Protein AF-A0A257JG83-F1 (afdb_monomer_lite)

Radius of gyration: 18.53 Å; chains: 1; bounding box: 46×47×49 Å

pLDDT: mean 96.52, std 3.3, range [74.75, 98.88]

Secondary structure (DSSP, 8-state):
--TT---TT-TT---GGGGTTHHHHHHHHHHH-TT--EEE--S---GGGBTTSSSSS-BB-GGGHHHHHHHHHHHHHHHHHTT--EEEE-S-SSTT---SSS---B--HHHHHHIIIIIIHHHHHHTT---EEEEEEEETT-THHHHHHHTSTTGGGT--EEEEE-SS-GGGGGHHHHHHHH-TTSEEEEEE--EETTS--HHHHHHHHIIIIIIIIHHTTEEEE--S-SEE-TTS-S-SSS-SSEE-SEEE-TTT--EEE--

Foldseek 3Di:
DPQPDDDLVCPVQDPVVCVVPPLVVVVVVCVVPVPDAAEDADQADQLVQFPNSDQAEGAGDLVCLQSLLVSVVVVQVVCVVSVHHHAEYESHAQLVDTDDFGGHHHQALVNSLCSQLVHNQVVCVVVVDNYAYAYDNEALQCLVRVVSSCVRPRNVVRHQAYEHEHPDDLVSLLSLLVNCVVPVNHAYAHAEYWDFPVCQDLVVVVVCCCCRFVVNNVVSRHPYHDYDAQEDEPQRDDDGDDDRGTGHCWYQHPPPRDIGGSD

Sequence (263 aa):
MPRGETDLPLARFSIEANRADVLPVMKQVMAINPGLQVMASPWSAPGWMKTSDSLIKGSLRADRHEVFARYLLRYVDAYAAEGIPIFALTVQNEPHFEPGDYPGMRVEPAARAALVGQHLGPMIAQRGRQLQIIDWDHNWDEPQSPLAVLADPVARRHISGVGWHCYVDEKYLVNQSVVHDAHPDKDTWHTECSGGEWKPVWSERLPWTVRNLVIGATRHWARGVLMWNLALDEKHGPHLGGCSDCRGVGTIDSRSGEVTRNL

Structure (mmCIF, N/CA/C/O backbone):
data_AF-A0A257JG83-F1
#
_entry.id   AF-A0A257JG83-F1
#
loop_
_atom_site.group_PDB
_atom_site.id
_atom_site.type_symbol
_atom_site.label_atom_id
_atom_site.label_alt_id
_atom_site.label_comp_id
_atom_site.label_asym_id
_atom_site.label_entity_id
_atom_site.label_seq_id
_atom_site.pdbx_PDB_ins_code
_atom_site.Cartn_x
_atom_site.Cartn_y
_atom_site.Cartn_z
_atom_site.occupancy
_atom_site.B_iso_or_equiv
_atom_site.auth_seq_id
_atom_site.auth_comp_id
_atom_site.auth_asym_id
_atom_site.auth_atom_id
_atom_site.pdbx_PDB_model_num
ATOM 1 N N . MET A 1 1 ? -5.591 19.062 -1.024 1.00 89.25 1 MET A N 1
ATOM 2 C CA . MET A 1 1 ? -5.940 20.328 -0.349 1.00 89.25 1 MET A CA 1
ATOM 3 C C . MET A 1 1 ? -4.682 21.158 -0.233 1.00 89.25 1 MET A C 1
ATOM 5 O O . MET A 1 1 ? -3.645 20.555 0.034 1.00 89.25 1 MET A O 1
ATOM 9 N N . PRO A 1 2 ? -4.743 22.476 -0.464 1.00 88.25 2 PRO A N 1
ATOM 10 C CA . PRO A 1 2 ? -3.679 23.385 -0.056 1.00 88.25 2 PRO A CA 1
ATOM 11 C C . PRO A 1 2 ? -3.350 23.213 1.431 1.00 88.25 2 PRO A C 1
ATOM 13 O O . PRO A 1 2 ? -4.197 22.780 2.217 1.00 88.25 2 PRO A O 1
ATOM 16 N N . ARG A 1 3 ? -2.110 23.533 1.806 1.00 88.19 3 ARG A N 1
ATOM 17 C CA . ARG A 1 3 ? -1.640 23.448 3.192 1.00 88.19 3 ARG A CA 1
ATOM 18 C C . ARG A 1 3 ? -2.545 24.282 4.110 1.00 88.19 3 ARG A C 1
ATOM 20 O O . ARG A 1 3 ? -2.859 25.421 3.775 1.00 88.19 3 ARG A O 1
ATOM 27 N N . GLY A 1 4 ? -2.954 23.723 5.246 1.00 87.69 4 GLY A N 1
ATOM 28 C CA . GLY A 1 4 ? -3.874 24.357 6.197 1.00 87.69 4 GLY A CA 1
ATOM 29 C C . GLY A 1 4 ? -5.371 24.216 5.883 1.00 87.69 4 GLY A C 1
ATOM 30 O O . GLY A 1 4 ? -6.191 24.547 6.738 1.00 87.69 4 GLY A O 1
ATOM 31 N N . GLU A 1 5 ? -5.759 23.693 4.716 1.00 94.31 5 GLU A N 1
ATOM 32 C CA . GLU A 1 5 ? -7.165 23.425 4.384 1.00 94.31 5 GLU A CA 1
ATOM 33 C C . GLU A 1 5 ? -7.569 21.971 4.673 1.00 94.31 5 GLU A C 1
ATOM 35 O O . GLU A 1 5 ? -6.760 21.050 4.587 1.00 94.31 5 GLU A O 1
ATOM 40 N N . THR A 1 6 ? -8.857 21.738 4.951 1.00 96.62 6 THR A N 1
ATOM 41 C CA . THR A 1 6 ? -9.413 20.394 5.197 1.00 96.62 6 THR A CA 1
ATOM 42 C C . THR A 1 6 ? -10.596 20.097 4.280 1.00 96.62 6 THR A C 1
ATOM 44 O O . THR A 1 6 ? -11.270 21.009 3.809 1.00 96.62 6 THR A O 1
ATOM 47 N N . ASP A 1 7 ? -10.862 18.813 4.034 1.00 97.50 7 ASP A N 1
ATOM 48 C CA . ASP A 1 7 ? -12.014 18.352 3.248 1.00 97.50 7 ASP A CA 1
ATOM 49 C C . ASP A 1 7 ? -12.706 17.182 3.959 1.00 97.50 7 ASP A C 1
ATOM 51 O O . ASP A 1 7 ? -12.670 16.033 3.519 1.00 97.50 7 ASP A O 1
ATOM 55 N N . LEU A 1 8 ? -13.308 17.464 5.118 1.00 97.69 8 LEU A N 1
ATOM 56 C CA . LEU A 1 8 ? -14.000 16.450 5.925 1.00 97.69 8 LEU A CA 1
ATOM 57 C C . LEU A 1 8 ? -15.126 15.711 5.168 1.00 97.69 8 LEU A C 1
ATOM 59 O O . LEU A 1 8 ? -15.252 14.494 5.356 1.00 97.69 8 LEU A O 1
ATOM 63 N N . PRO A 1 9 ? -15.926 16.372 4.303 1.00 97.94 9 PRO A N 1
ATOM 64 C CA . PRO A 1 9 ? -16.937 15.692 3.488 1.00 97.94 9 PRO A CA 1
ATOM 65 C C . PRO A 1 9 ? -16.354 14.842 2.347 1.00 97.94 9 PRO A C 1
ATOM 67 O O . PRO A 1 9 ? -17.086 14.042 1.754 1.00 97.94 9 PRO A O 1
ATOM 70 N N . LEU A 1 10 ? -15.055 14.995 2.048 1.00 98.19 10 LEU A N 1
ATOM 71 C CA . LEU A 1 10 ? -14.386 14.430 0.874 1.00 98.19 10 LEU A CA 1
ATOM 72 C C . LEU A 1 10 ? -15.032 14.906 -0.440 1.00 98.19 10 LEU A C 1
ATOM 74 O O . LEU A 1 10 ? -15.209 14.123 -1.373 1.00 98.19 10 LEU A O 1
ATOM 78 N N . ALA A 1 11 ? -15.431 16.180 -0.496 1.00 97.81 11 ALA A N 1
ATOM 79 C CA . ALA A 1 11 ? -16.095 16.782 -1.651 1.00 97.81 11 ALA A CA 1
ATOM 80 C C . ALA A 1 11 ? -15.158 16.938 -2.860 1.00 97.81 11 ALA A C 1
ATOM 82 O O . ALA A 1 11 ? -15.626 17.021 -3.992 1.00 97.81 11 ALA A O 1
ATOM 83 N N . ARG A 1 12 ? -13.839 16.967 -2.630 1.00 96.81 12 ARG A N 1
ATOM 84 C CA . ARG A 1 12 ? -12.809 17.068 -3.673 1.00 96.81 12 ARG A CA 1
ATOM 85 C C . ARG A 1 12 ? -12.114 15.736 -3.961 1.00 96.81 12 ARG A C 1
ATOM 87 O O . ARG A 1 12 ? -11.109 15.723 -4.669 1.00 96.81 12 ARG A O 1
ATOM 94 N N . PHE A 1 13 ? -12.611 14.625 -3.411 1.00 98.25 13 PHE A N 1
ATOM 95 C CA . PHE A 1 13 ? -12.105 13.296 -3.749 1.00 98.25 13 PHE A CA 1
ATOM 96 C C . PHE A 1 13 ? -12.243 13.043 -5.256 1.00 98.25 13 PHE A C 1
ATOM 98 O O . PHE A 1 13 ? -13.314 13.249 -5.824 1.00 98.25 13 PHE A O 1
ATOM 105 N N . SER A 1 14 ? -11.175 12.565 -5.893 1.00 97.69 14 SER A N 1
ATOM 106 C CA . SER A 1 14 ? -11.181 12.212 -7.309 1.00 97.69 14 SER A CA 1
ATOM 107 C C . SER A 1 14 ? -10.093 11.188 -7.630 1.00 97.69 14 SER A C 1
ATOM 109 O O . SER A 1 14 ? -9.034 11.193 -7.005 1.00 97.69 14 SER A O 1
ATOM 111 N N . ILE A 1 15 ? -10.359 10.349 -8.633 1.00 98.06 15 ILE A N 1
ATOM 112 C CA . ILE A 1 15 ? -9.386 9.450 -9.274 1.00 98.06 15 ILE A CA 1
ATOM 113 C C . ILE A 1 15 ? -8.994 9.944 -10.677 1.00 98.06 15 ILE A C 1
ATOM 115 O O . ILE A 1 15 ? -8.462 9.183 -11.475 1.00 98.06 15 ILE A O 1
ATOM 119 N N . GLU A 1 16 ? -9.283 11.207 -11.007 1.00 97.75 16 GLU A N 1
ATOM 120 C CA . GLU A 1 16 ? -9.093 11.756 -12.357 1.00 97.75 16 GLU A CA 1
ATOM 121 C C . GLU A 1 16 ? -7.643 11.665 -12.841 1.00 97.75 16 GLU A C 1
ATOM 123 O O . GLU A 1 16 ? -7.407 11.344 -14.002 1.00 97.75 16 GLU A O 1
ATOM 128 N N . ALA A 1 17 ? -6.671 11.859 -11.942 1.00 95.31 17 ALA A N 1
ATOM 129 C CA . ALA A 1 17 ? -5.251 11.715 -12.265 1.00 95.31 17 ALA A CA 1
ATOM 130 C C . ALA A 1 17 ? -4.922 10.331 -12.859 1.00 95.31 17 ALA A C 1
ATOM 132 O O . ALA A 1 17 ? -4.093 10.226 -13.754 1.00 95.31 17 ALA A O 1
ATOM 133 N N . ASN A 1 18 ? -5.648 9.295 -12.435 1.00 97.50 18 ASN A N 1
ATOM 134 C CA . ASN A 1 18 ? -5.409 7.904 -12.811 1.00 97.50 18 ASN A CA 1
ATOM 135 C C . ASN A 1 18 ? -5.978 7.575 -14.205 1.00 97.50 18 ASN A C 1
ATOM 137 O O . ASN A 1 18 ? -5.751 6.480 -14.721 1.00 97.50 18 ASN A O 1
ATOM 141 N N . ARG A 1 19 ? -6.750 8.482 -14.829 1.00 96.38 19 ARG A N 1
ATOM 142 C CA . ARG A 1 19 ? -7.290 8.287 -16.189 1.00 96.38 19 ARG A CA 1
ATOM 143 C C . ARG A 1 19 ? -6.218 8.360 -17.271 1.00 96.38 19 ARG A C 1
ATOM 145 O O . ARG A 1 19 ? -6.444 7.822 -18.351 1.00 96.38 19 ARG A O 1
ATOM 152 N N . ALA A 1 20 ? -5.095 9.017 -16.992 1.00 96.50 20 ALA A N 1
ATOM 153 C CA . ALA A 1 20 ? -4.005 9.166 -17.948 1.00 96.50 20 ALA A CA 1
ATOM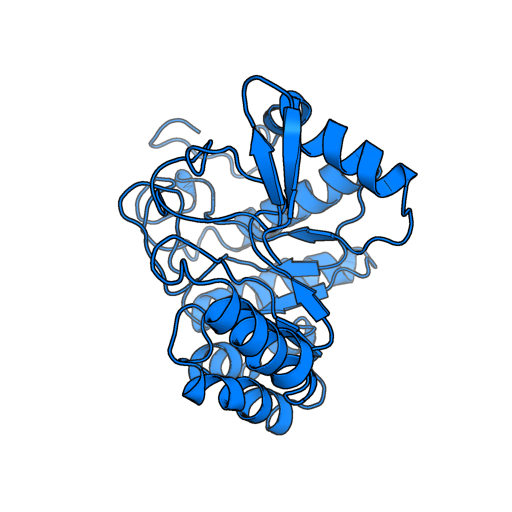 154 C C . ALA A 1 20 ? -3.192 7.871 -18.126 1.00 96.50 20 ALA A C 1
ATOM 156 O O . ALA A 1 20 ? -2.681 7.629 -19.216 1.00 96.50 20 ALA A O 1
ATOM 157 N N . ASP A 1 21 ? -3.094 7.041 -17.084 1.00 94.69 21 ASP A N 1
ATOM 158 C CA . ASP A 1 21 ? -2.150 5.921 -17.022 1.00 94.69 21 ASP A CA 1
ATOM 159 C C . ASP A 1 21 ? -2.738 4.644 -16.385 1.00 94.69 21 ASP A C 1
ATOM 161 O O . ASP A 1 21 ? -2.910 3.631 -17.067 1.00 94.69 21 ASP A O 1
ATOM 165 N N . VAL A 1 22 ? -3.101 4.674 -15.102 1.00 96.88 22 VAL A N 1
ATOM 166 C CA . VAL A 1 22 ? -3.456 3.487 -14.313 1.00 96.88 22 VAL A CA 1
ATOM 167 C C . VAL A 1 22 ? -4.747 2.843 -14.814 1.00 96.88 22 VAL A C 1
ATOM 169 O O . VAL A 1 22 ? -4.796 1.629 -15.012 1.00 96.88 22 VAL A O 1
ATOM 172 N N . LEU A 1 23 ? -5.810 3.625 -15.035 1.00 98.25 23 LEU A N 1
ATOM 173 C CA . LEU A 1 23 ? -7.111 3.077 -15.432 1.00 98.25 23 LEU A CA 1
ATOM 174 C C . LEU A 1 23 ? -7.090 2.461 -16.841 1.00 98.25 23 LEU A C 1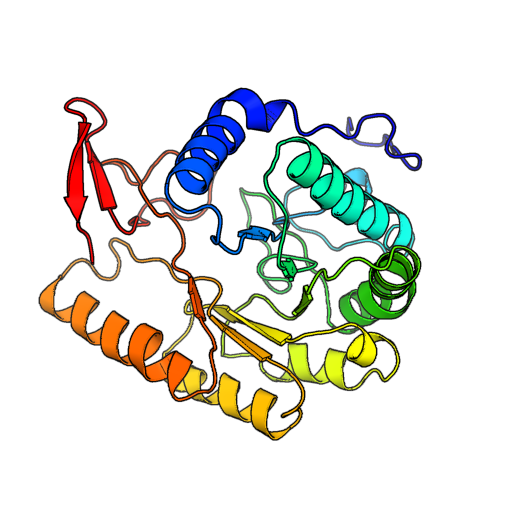
ATOM 176 O O . LEU A 1 23 ? -7.611 1.352 -16.982 1.00 98.25 23 LEU A O 1
ATOM 180 N N . PRO A 1 24 ? -6.506 3.098 -17.881 1.00 98.25 24 PRO A N 1
ATOM 181 C CA . PRO A 1 24 ? -6.379 2.469 -19.195 1.00 98.25 24 PRO A CA 1
ATOM 182 C C . PRO A 1 24 ? -5.631 1.133 -19.155 1.00 98.25 24 PRO A C 1
ATOM 184 O O . PRO A 1 24 ? -6.118 0.153 -19.721 1.00 98.25 24 PRO A O 1
ATOM 187 N N . VAL A 1 25 ? -4.495 1.068 -18.450 1.00 97.31 25 VAL A N 1
ATOM 188 C CA . VAL A 1 25 ? -3.694 -0.162 -18.342 1.00 97.31 25 VAL A CA 1
ATOM 189 C C . VAL A 1 25 ? -4.464 -1.240 -17.587 1.00 97.31 25 VAL A C 1
ATOM 191 O O . VAL A 1 25 ? -4.604 -2.357 -18.082 1.00 97.31 25 VAL A O 1
ATOM 194 N N . MET A 1 26 ? -5.048 -0.909 -16.434 1.00 97.75 26 MET A N 1
ATOM 195 C CA . MET A 1 26 ? -5.814 -1.884 -15.660 1.00 97.75 26 MET A CA 1
ATOM 196 C C . MET A 1 26 ? -7.024 -2.411 -16.429 1.00 97.75 26 MET A C 1
ATOM 198 O O . MET A 1 26 ? -7.290 -3.605 -16.374 1.00 97.75 26 MET A O 1
ATOM 202 N N . LYS A 1 27 ? -7.726 -1.583 -17.212 1.00 97.75 27 LYS A N 1
ATOM 203 C CA . LYS A 1 27 ? -8.831 -2.062 -18.061 1.00 97.75 27 LYS A CA 1
ATOM 204 C C . LYS A 1 27 ? -8.362 -3.059 -19.121 1.00 97.75 27 LYS A C 1
ATOM 206 O O . LYS A 1 27 ? -9.061 -4.039 -19.365 1.00 97.75 27 LYS A O 1
ATOM 211 N N . GLN A 1 28 ? -7.186 -2.854 -19.716 1.00 97.88 28 GLN A N 1
ATOM 212 C CA . GLN A 1 28 ? -6.601 -3.827 -20.647 1.00 97.88 28 GLN A CA 1
ATOM 213 C C . GLN A 1 28 ? -6.244 -5.136 -19.936 1.00 97.88 28 GLN A C 1
ATOM 215 O O . GLN A 1 28 ? -6.586 -6.212 -20.423 1.00 97.88 28 GLN A O 1
ATOM 220 N N . VAL A 1 29 ? -5.626 -5.055 -18.755 1.00 97.06 29 VAL A N 1
ATOM 221 C CA . VAL A 1 29 ? -5.290 -6.233 -17.943 1.00 97.06 29 VAL A CA 1
ATOM 222 C C . VAL A 1 29 ? -6.550 -7.011 -17.549 1.00 97.06 29 VAL A C 1
ATOM 224 O O . VAL A 1 29 ? -6.596 -8.227 -17.721 1.00 97.06 29 VAL A O 1
ATOM 227 N N . MET A 1 30 ? -7.598 -6.321 -17.094 1.00 96.81 30 MET A N 1
ATOM 228 C CA . MET A 1 30 ? -8.879 -6.937 -16.732 1.00 96.81 30 MET A CA 1
ATOM 229 C C . MET A 1 30 ? -9.599 -7.542 -17.946 1.00 96.81 30 MET A C 1
ATOM 231 O O . MET A 1 30 ? -10.280 -8.551 -17.802 1.00 96.81 30 MET A O 1
ATOM 235 N N . ALA A 1 31 ? -9.443 -6.974 -19.147 1.00 97.44 31 ALA A N 1
ATOM 236 C CA . ALA A 1 31 ? -9.986 -7.566 -20.371 1.00 97.44 31 ALA A CA 1
ATOM 237 C C . ALA A 1 31 ? -9.278 -8.881 -20.749 1.00 97.44 31 ALA A C 1
ATOM 239 O O . ALA A 1 31 ? -9.913 -9.782 -21.293 1.00 97.44 31 ALA A O 1
ATOM 240 N N . ILE A 1 32 ? -7.982 -9.002 -20.442 1.00 98.31 32 ILE A N 1
ATOM 241 C CA . ILE A 1 32 ? -7.201 -10.231 -20.646 1.00 98.31 32 ILE A CA 1
ATOM 242 C C . ILE A 1 32 ? -7.540 -11.274 -19.574 1.00 98.31 32 ILE A C 1
ATOM 244 O O . ILE A 1 32 ? -7.743 -12.444 -19.892 1.00 98.31 32 ILE A O 1
ATOM 248 N N . ASN A 1 33 ? -7.607 -10.860 -18.307 1.00 97.88 33 ASN A N 1
ATOM 249 C CA . ASN A 1 33 ? -7.946 -11.725 -17.183 1.00 97.88 33 ASN A CA 1
ATOM 250 C C . ASN A 1 33 ? -9.005 -11.068 -16.279 1.00 97.88 33 ASN A C 1
ATOM 252 O O . ASN A 1 33 ? -8.654 -10.410 -15.295 1.00 97.88 33 ASN A O 1
ATOM 256 N N . PRO A 1 34 ? -10.303 -11.302 -16.550 1.00 96.06 34 PRO A N 1
ATOM 257 C CA . PRO A 1 34 ? -11.387 -10.761 -15.729 1.00 96.06 34 PRO A CA 1
ATOM 258 C C . PRO A 1 34 ? -11.396 -11.276 -14.282 1.00 96.06 34 PRO A C 1
ATOM 260 O O . PRO A 1 34 ? -12.051 -10.685 -13.429 1.00 96.06 34 PRO A O 1
ATOM 263 N N . GLY A 1 35 ? -10.697 -12.384 -14.005 1.00 96.12 35 GLY A N 1
ATOM 264 C CA . GLY A 1 35 ? -10.568 -12.978 -12.675 1.00 96.12 35 GLY A CA 1
ATOM 265 C C . GLY A 1 35 ? -9.383 -12.454 -11.861 1.00 96.12 35 GLY A C 1
ATOM 266 O O . GLY A 1 35 ? -9.121 -12.990 -10.784 1.00 96.12 35 GLY A O 1
ATOM 267 N N . LEU A 1 36 ? -8.641 -11.455 -12.357 1.00 96.94 36 LEU A N 1
ATOM 268 C CA . LEU A 1 36 ? -7.519 -10.874 -11.624 1.00 96.94 36 LEU A CA 1
ATOM 269 C C . LEU A 1 36 ? -7.994 -10.256 -10.299 1.00 96.94 36 LEU A C 1
ATOM 271 O O . LEU A 1 36 ? -8.908 -9.432 -10.264 1.00 96.94 36 LEU A O 1
ATOM 275 N N . GLN A 1 37 ? -7.328 -10.624 -9.207 1.00 97.06 37 GLN A N 1
ATOM 276 C CA . GLN A 1 37 ? -7.535 -10.018 -7.895 1.00 97.06 37 GLN A CA 1
ATOM 277 C C . GLN A 1 37 ? -6.653 -8.775 -7.757 1.00 97.06 37 GLN A C 1
ATOM 279 O O . GLN A 1 37 ? -5.435 -8.861 -7.888 1.00 97.06 37 GLN A O 1
ATOM 284 N N . VAL A 1 38 ? -7.269 -7.623 -7.483 1.00 97.94 38 VAL A N 1
ATOM 285 C CA . VAL A 1 38 ? -6.564 -6.341 -7.344 1.00 97.94 38 VAL A CA 1
ATOM 286 C C . VAL A 1 38 ? -6.460 -5.959 -5.873 1.00 97.94 38 VAL A C 1
ATOM 288 O O . VAL A 1 38 ? -7.476 -5.823 -5.189 1.00 97.94 38 VAL A O 1
ATOM 291 N N . MET A 1 39 ? -5.237 -5.757 -5.393 1.00 98.19 39 MET A N 1
ATOM 292 C CA . MET A 1 39 ? -4.960 -5.197 -4.073 1.00 98.19 39 MET A CA 1
ATOM 293 C C . MET A 1 39 ? -4.608 -3.710 -4.192 1.00 98.19 39 MET A C 1
ATOM 295 O O . MET A 1 39 ? -3.985 -3.298 -5.168 1.00 98.19 39 MET A O 1
ATOM 299 N N . ALA A 1 40 ? -5.013 -2.904 -3.211 1.00 98.44 40 ALA A N 1
ATOM 300 C CA . ALA A 1 40 ? -4.629 -1.500 -3.103 1.00 98.44 40 ALA A CA 1
ATOM 301 C C . ALA A 1 40 ? -3.988 -1.212 -1.738 1.00 98.44 40 ALA A C 1
ATOM 303 O O . ALA A 1 40 ? -4.421 -1.747 -0.721 1.00 98.44 40 ALA A O 1
ATOM 304 N N . SER A 1 41 ? -2.993 -0.330 -1.722 1.00 98.69 41 SER A N 1
ATOM 305 C CA . SER A 1 41 ? -2.307 0.136 -0.515 1.00 98.69 41 SER A CA 1
ATOM 306 C C . SER A 1 41 ? -2.028 1.635 -0.661 1.00 98.69 41 SER A C 1
ATOM 308 O O . SER A 1 41 ? -1.581 2.064 -1.727 1.00 98.69 41 SER A O 1
ATOM 310 N N . PRO A 1 42 ? -2.359 2.490 0.321 1.00 98.38 42 PRO A N 1
ATOM 311 C CA . PRO A 1 42 ? -1.992 3.898 0.278 1.00 98.38 42 PRO A CA 1
ATOM 312 C C . PRO A 1 42 ? -0.572 4.102 0.828 1.00 98.38 42 PRO A C 1
ATOM 314 O O . PRO A 1 42 ? -0.267 3.703 1.946 1.00 98.38 42 PRO A O 1
ATOM 317 N N . TRP A 1 43 ? 0.273 4.845 0.113 1.00 98.25 43 TRP A N 1
ATOM 318 C CA . TRP A 1 43 ? 1.578 5.278 0.632 1.00 98.25 43 TRP A CA 1
ATOM 319 C C . TRP A 1 43 ? 1.437 6.382 1.680 1.00 98.25 43 TRP A C 1
ATOM 321 O O . TRP A 1 43 ? 2.303 6.568 2.527 1.00 98.25 43 TRP A O 1
ATOM 331 N N . SER A 1 44 ? 0.353 7.155 1.632 1.00 98.06 44 SER A N 1
ATOM 332 C CA . SER A 1 44 ? 0.073 8.204 2.607 1.00 98.06 44 SER A CA 1
ATOM 333 C C . SER A 1 44 ? -1.404 8.580 2.582 1.00 98.06 44 SER A C 1
ATOM 335 O O . SER A 1 44 ? -2.038 8.595 1.525 1.00 98.06 44 SER A O 1
ATOM 337 N N . ALA A 1 45 ? -1.933 9.013 3.726 1.00 98.12 45 ALA A N 1
ATOM 338 C CA . ALA A 1 45 ? -3.147 9.821 3.747 1.00 98.12 45 ALA A CA 1
ATOM 339 C C . ALA A 1 45 ? -2.898 11.209 3.114 1.00 98.12 45 ALA A C 1
ATOM 341 O O . ALA A 1 45 ? -1.745 11.660 3.049 1.00 98.12 45 ALA A O 1
ATOM 342 N N . PRO A 1 46 ? -3.951 11.932 2.684 1.00 98.00 46 PRO A N 1
ATOM 343 C CA . PRO A 1 46 ? -3.839 13.347 2.343 1.00 98.00 46 PRO A CA 1
ATOM 344 C C . PRO A 1 46 ? -3.152 14.148 3.457 1.00 98.00 46 PRO A C 1
ATOM 346 O O . PRO A 1 46 ? -3.435 13.927 4.633 1.00 98.00 46 PRO A O 1
ATOM 349 N N . GLY A 1 47 ? -2.294 15.109 3.092 1.00 97.62 47 GLY A N 1
ATOM 350 C CA . GLY A 1 47 ? -1.467 15.859 4.052 1.00 97.62 47 GLY A CA 1
ATOM 351 C C . GLY A 1 47 ? -2.248 16.426 5.242 1.00 97.62 47 GLY A C 1
ATOM 352 O O . GLY A 1 47 ? -1.858 16.203 6.382 1.00 97.62 47 GLY A O 1
ATOM 353 N N . TRP A 1 48 ? -3.418 17.020 4.998 1.00 97.75 48 TRP A N 1
ATOM 354 C CA . TRP A 1 48 ? -4.280 17.611 6.033 1.00 97.75 48 TRP A CA 1
ATOM 355 C C . TRP A 1 48 ? -4.835 16.613 7.069 1.00 97.75 48 TRP A C 1
ATOM 357 O O . TRP A 1 48 ? -5.354 17.017 8.115 1.00 97.75 48 TRP A O 1
ATOM 367 N N . MET A 1 49 ? -4.743 15.306 6.801 1.00 98.44 49 MET A N 1
ATOM 368 C CA . MET A 1 49 ? -5.081 14.246 7.757 1.00 98.44 49 MET A CA 1
ATOM 369 C C . MET A 1 49 ? -3.902 13.857 8.665 1.00 98.44 49 MET A C 1
ATOM 371 O O . MET A 1 49 ? -4.084 13.091 9.613 1.00 98.44 49 MET A O 1
ATOM 375 N N . LYS A 1 50 ? -2.700 14.374 8.392 1.00 97.75 50 LYS A N 1
ATOM 376 C CA . LYS A 1 50 ? -1.440 13.970 9.021 1.00 97.75 50 LYS A CA 1
ATOM 377 C C . LYS A 1 50 ? -0.890 15.044 9.949 1.00 97.75 50 LYS A C 1
ATOM 379 O O . LYS A 1 50 ? -1.232 16.221 9.846 1.00 97.75 50 LYS A O 1
ATOM 384 N N . THR A 1 51 ? -0.001 14.644 10.852 1.00 97.19 51 THR A N 1
ATOM 385 C CA . THR A 1 51 ? 0.703 15.568 11.759 1.00 97.19 51 THR A CA 1
ATOM 386 C C . THR A 1 51 ? 1.666 16.510 11.030 1.00 97.19 51 THR A C 1
ATOM 388 O O . THR A 1 51 ? 1.944 17.597 11.527 1.00 97.19 51 THR A O 1
ATOM 391 N N . SER A 1 52 ? 2.148 16.119 9.848 1.00 96.06 52 SER A N 1
ATOM 392 C CA . SER A 1 52 ? 3.088 16.891 9.027 1.00 96.06 52 SER A CA 1
ATOM 393 C C . SER A 1 52 ? 2.425 17.908 8.090 1.00 96.06 52 SER A C 1
ATOM 395 O O . SER A 1 52 ? 3.127 18.744 7.522 1.00 96.06 52 SER A O 1
ATOM 397 N N . ASP A 1 53 ? 1.101 17.835 7.897 1.00 96.56 53 ASP A N 1
ATOM 398 C CA . ASP A 1 53 ? 0.373 18.553 6.836 1.00 96.56 53 ASP A CA 1
ATOM 399 C C . ASP A 1 53 ? 1.010 18.371 5.436 1.00 96.56 53 ASP A C 1
ATOM 401 O O . ASP A 1 53 ? 1.068 19.285 4.615 1.00 96.56 53 ASP A O 1
ATOM 405 N N . SER A 1 54 ? 1.560 17.175 5.189 1.00 95.81 54 SER A N 1
ATOM 406 C CA . SER A 1 54 ? 2.340 16.815 3.999 1.00 95.81 54 SER A CA 1
ATOM 407 C C . SER A 1 54 ? 2.113 15.352 3.613 1.00 95.81 54 SER A C 1
ATOM 409 O O . SER A 1 54 ? 1.827 14.511 4.465 1.00 95.81 54 SER A O 1
ATOM 411 N N . LEU A 1 55 ? 2.284 15.013 2.331 1.00 95.88 55 LEU A N 1
ATOM 412 C CA . LEU A 1 55 ? 2.326 13.612 1.887 1.00 95.88 55 LEU A CA 1
ATOM 413 C C . LEU A 1 55 ? 3.591 12.888 2.370 1.00 95.88 55 LEU A C 1
ATOM 415 O O . LEU A 1 55 ? 3.573 11.671 2.507 1.00 95.88 55 LEU A O 1
ATOM 419 N N . ILE A 1 56 ? 4.651 13.628 2.692 1.00 96.75 56 ILE A N 1
ATOM 420 C CA . ILE A 1 56 ? 5.946 13.103 3.134 1.00 96.75 56 ILE A CA 1
ATOM 421 C C . ILE A 1 56 ? 5.992 13.079 4.669 1.00 96.75 56 ILE A C 1
ATOM 423 O O . ILE A 1 56 ? 5.769 14.118 5.299 1.00 96.75 56 ILE A O 1
ATOM 427 N N . LYS A 1 57 ? 6.305 11.909 5.251 1.00 96.75 57 LYS A N 1
ATOM 428 C CA . LYS A 1 57 ? 6.448 11.651 6.703 1.00 96.75 57 LYS A CA 1
ATOM 429 C C . LYS A 1 57 ? 5.240 12.041 7.558 1.00 96.75 57 LYS A C 1
ATOM 431 O O . LYS A 1 57 ? 4.223 12.536 7.069 1.00 96.75 57 LYS A O 1
ATOM 436 N N . GLY A 1 58 ? 5.371 11.867 8.868 1.00 97.44 58 GLY A N 1
ATOM 437 C CA . GLY A 1 58 ? 4.348 12.188 9.849 1.00 97.44 58 GLY A CA 1
ATOM 438 C C . GLY A 1 58 ? 3.362 11.043 10.013 1.00 97.44 58 GLY A C 1
ATOM 439 O O . GLY A 1 58 ? 3.384 10.055 9.282 1.00 97.44 58 GLY A O 1
ATOM 440 N N . SER A 1 59 ? 2.469 11.194 10.981 1.00 97.81 59 SER A N 1
ATOM 441 C CA . SER A 1 59 ? 1.535 10.144 11.380 1.00 97.81 59 SER A CA 1
ATOM 442 C C . SER A 1 59 ? 0.106 10.525 11.040 1.00 97.81 59 SER A C 1
ATOM 444 O O . SER A 1 59 ? -0.239 11.713 11.021 1.00 97.81 59 SER A O 1
ATOM 446 N N . LEU A 1 60 ? -0.738 9.520 10.814 1.00 97.88 60 LEU A N 1
ATOM 447 C CA . LEU A 1 60 ? -2.180 9.729 10.731 1.00 97.88 60 LEU A CA 1
ATOM 448 C C . LEU A 1 60 ? -2.686 10.292 12.065 1.00 97.88 60 LEU A C 1
ATOM 450 O O . LEU A 1 60 ? -2.386 9.753 13.130 1.00 97.88 60 LEU A O 1
ATOM 454 N N . ARG A 1 61 ? -3.453 11.384 12.026 1.00 97.88 61 ARG A N 1
ATOM 455 C CA . ARG A 1 61 ? -4.031 11.951 13.246 1.00 97.88 61 ARG A CA 1
ATOM 456 C C . ARG A 1 61 ? -5.230 11.123 13.705 1.00 97.88 61 ARG A C 1
ATOM 458 O O . ARG A 1 61 ? -6.094 10.777 12.899 1.00 97.88 61 ARG A O 1
ATOM 465 N N . ALA A 1 62 ? -5.342 10.912 15.015 1.00 97.56 62 ALA A N 1
ATOM 466 C CA . ALA A 1 62 ? -6.455 10.169 15.610 1.00 97.56 62 ALA A CA 1
ATOM 467 C C . ALA A 1 62 ? -7.832 10.771 15.262 1.00 97.56 62 ALA A C 1
ATOM 469 O O . ALA A 1 62 ? -8.763 10.042 14.931 1.00 97.56 62 ALA A O 1
ATOM 470 N N . ASP A 1 63 ? -7.947 12.106 15.218 1.00 97.75 63 ASP A N 1
ATOM 471 C CA . ASP A 1 63 ? -9.174 12.829 14.837 1.00 97.75 63 ASP A CA 1
ATOM 472 C C . ASP A 1 63 ? -9.501 12.765 13.330 1.00 97.75 63 ASP A C 1
ATOM 474 O O . ASP A 1 63 ? -10.390 13.470 12.838 1.00 97.75 63 ASP A O 1
ATOM 478 N N . ARG A 1 64 ? -8.754 11.956 12.569 1.00 98.19 64 ARG A N 1
ATOM 479 C CA . ARG A 1 64 ? -8.901 11.782 11.121 1.00 98.19 64 ARG A CA 1
ATOM 480 C C . ARG A 1 64 ? -9.111 10.328 10.704 1.00 98.19 64 ARG A C 1
ATOM 482 O O . ARG A 1 64 ? -9.332 10.090 9.520 1.00 98.19 64 ARG A O 1
ATOM 489 N N . HIS A 1 65 ? -9.127 9.374 11.639 1.00 98.56 65 HIS A N 1
ATOM 490 C CA . HIS A 1 65 ? -9.321 7.956 11.321 1.00 98.56 65 HIS A CA 1
ATOM 491 C C . HIS A 1 65 ? -10.629 7.695 10.560 1.00 98.56 65 HIS A C 1
ATOM 493 O O . HIS A 1 65 ? -10.610 7.052 9.514 1.00 98.56 65 HIS A O 1
ATOM 499 N N . GLU A 1 66 ? -11.754 8.248 11.023 1.00 98.62 66 GLU A N 1
ATOM 500 C CA . GLU A 1 66 ? -13.049 8.056 10.357 1.00 98.62 66 GLU A CA 1
ATOM 501 C C . GLU A 1 66 ? -13.038 8.575 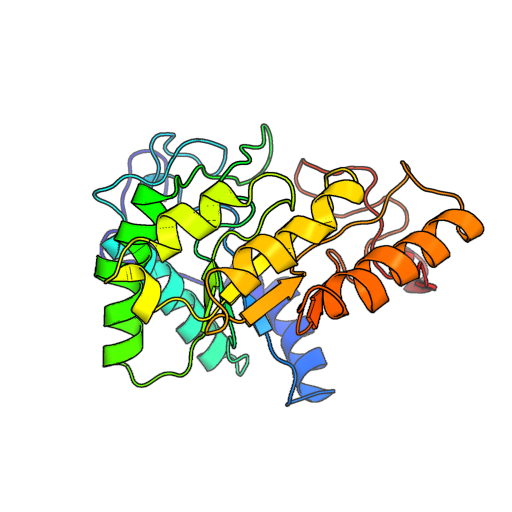8.911 1.00 98.62 66 GLU A C 1
ATOM 503 O O . GLU A 1 66 ? -13.431 7.870 7.981 1.00 98.62 66 GLU A O 1
ATOM 508 N N . VAL A 1 67 ? -12.570 9.810 8.695 1.00 98.75 67 VAL A N 1
ATOM 509 C CA . VAL A 1 67 ? -12.558 10.400 7.350 1.00 98.75 67 VAL A CA 1
ATOM 510 C C . VAL A 1 67 ? -11.554 9.705 6.433 1.00 98.75 67 VAL A C 1
ATOM 512 O O . VAL A 1 67 ? -11.826 9.566 5.242 1.00 98.75 67 VAL A O 1
ATOM 515 N N . PHE A 1 68 ? -10.444 9.200 6.972 1.00 98.81 68 PHE A N 1
ATOM 516 C CA . PHE A 1 68 ? -9.501 8.394 6.207 1.00 98.81 68 PHE A CA 1
ATOM 517 C C . PHE A 1 68 ? -10.102 7.038 5.810 1.00 98.81 68 PHE A C 1
ATOM 519 O O . PHE A 1 68 ? -10.015 6.658 4.646 1.00 98.81 68 PHE A O 1
ATOM 526 N N . ALA A 1 69 ? -10.831 6.360 6.705 1.00 98.69 69 ALA A N 1
ATOM 527 C CA . ALA A 1 69 ? -11.571 5.144 6.356 1.00 98.69 69 ALA A CA 1
ATOM 528 C C . ALA A 1 69 ? -12.588 5.397 5.225 1.00 98.69 69 ALA A C 1
ATOM 530 O O . ALA A 1 69 ? -12.647 4.636 4.257 1.00 98.69 69 ALA A O 1
ATOM 531 N N . ARG A 1 70 ? -13.333 6.514 5.279 1.00 98.69 70 ARG A N 1
ATOM 532 C CA . ARG A 1 70 ? -14.229 6.926 4.180 1.00 98.69 70 ARG A CA 1
ATOM 533 C C . ARG A 1 70 ? -13.474 7.220 2.883 1.00 98.69 70 ARG A C 1
ATOM 535 O O . ARG A 1 70 ? -13.989 6.912 1.813 1.00 98.69 70 ARG A O 1
ATOM 542 N N . TYR A 1 71 ? -12.277 7.801 2.957 1.00 98.81 71 TYR A N 1
ATOM 543 C CA . TYR A 1 71 ? -11.432 8.072 1.791 1.00 98.81 71 TYR A CA 1
ATOM 544 C C . TYR A 1 71 ? -11.017 6.776 1.085 1.00 98.81 71 TYR A C 1
ATOM 546 O O . TYR A 1 71 ? -11.200 6.659 -0.126 1.00 98.81 71 TYR A O 1
ATOM 554 N N . LEU A 1 72 ? -10.551 5.778 1.843 1.00 98.75 72 LEU A N 1
ATOM 555 C CA . LEU A 1 72 ? -10.201 4.463 1.299 1.00 98.75 72 LEU A CA 1
ATOM 556 C C . LEU A 1 72 ? -11.412 3.791 0.641 1.00 98.75 72 LEU A C 1
ATOM 558 O O . LEU A 1 72 ? -11.322 3.270 -0.468 1.00 98.75 72 LEU A O 1
ATOM 562 N N . LEU A 1 73 ? -12.582 3.872 1.276 1.00 98.38 73 LEU A N 1
ATOM 563 C CA . LEU A 1 73 ? -13.813 3.320 0.718 1.00 98.38 73 LEU A CA 1
ATOM 564 C C . LEU A 1 73 ? -14.305 4.058 -0.534 1.00 98.38 73 LEU A C 1
ATOM 566 O O . LEU A 1 73 ? -14.797 3.402 -1.450 1.00 98.38 73 LEU A O 1
ATOM 570 N N . ARG A 1 74 ? -14.129 5.383 -0.624 1.00 98.31 74 ARG A N 1
ATOM 571 C CA . ARG A 1 74 ? -14.396 6.131 -1.865 1.00 98.31 74 ARG A CA 1
ATOM 572 C C . ARG A 1 74 ? -13.479 5.686 -3.003 1.00 98.31 74 ARG A C 1
ATOM 574 O O . ARG A 1 74 ? -13.947 5.598 -4.132 1.00 98.31 74 ARG A O 1
ATOM 581 N N . TYR A 1 75 ? -12.216 5.364 -2.717 1.00 98.56 75 TYR A N 1
ATOM 582 C CA . TYR A 1 75 ? -11.302 4.788 -3.707 1.00 98.56 75 TYR A CA 1
ATOM 583 C C . TYR A 1 75 ? -11.784 3.423 -4.201 1.00 98.56 75 TYR A C 1
ATOM 585 O O . TYR A 1 75 ? -11.905 3.225 -5.410 1.00 98.56 75 TYR A O 1
ATOM 593 N N . VAL A 1 76 ? -12.158 2.522 -3.284 1.00 98.38 76 VAL A N 1
ATOM 594 C CA . VAL A 1 76 ? -12.732 1.210 -3.635 1.00 98.38 76 VAL A CA 1
ATOM 595 C C . VAL A 1 76 ? -13.989 1.346 -4.501 1.00 98.38 76 VAL A C 1
ATOM 597 O O . VAL A 1 76 ? -14.184 0.576 -5.443 1.00 98.38 76 VAL A O 1
ATOM 600 N N . ASP A 1 77 ? -14.844 2.322 -4.208 1.00 97.69 77 ASP A N 1
ATOM 601 C CA . ASP A 1 77 ? -16.061 2.574 -4.982 1.00 97.69 77 ASP A CA 1
ATOM 602 C C . ASP A 1 77 ? -15.771 3.139 -6.365 1.00 97.69 77 ASP A C 1
ATOM 604 O O . ASP A 1 77 ? -16.339 2.669 -7.350 1.00 97.69 77 ASP A O 1
ATOM 608 N N . ALA A 1 78 ? -14.872 4.118 -6.441 1.00 98.31 78 ALA A N 1
ATOM 609 C CA . ALA A 1 78 ? -14.510 4.761 -7.692 1.00 98.31 78 ALA A CA 1
ATOM 610 C C . ALA A 1 78 ? -13.849 3.767 -8.661 1.00 98.31 78 ALA A C 1
ATOM 612 O O . ALA A 1 78 ? -14.208 3.730 -9.832 1.00 98.31 78 ALA A O 1
ATOM 613 N N . TYR A 1 79 ? -12.957 2.901 -8.170 1.00 98.19 79 TYR A N 1
ATOM 614 C CA . TYR A 1 79 ? -12.343 1.850 -8.988 1.00 98.19 79 TYR A CA 1
ATOM 615 C C . TYR A 1 79 ? -13.351 0.785 -9.431 1.00 98.19 79 TYR A C 1
ATOM 617 O O . TYR A 1 79 ? -13.358 0.388 -10.598 1.00 98.19 79 TYR A O 1
ATOM 625 N N . ALA A 1 80 ? -14.266 0.378 -8.546 1.00 96.75 80 ALA A N 1
ATOM 626 C CA . ALA A 1 80 ? -15.332 -0.548 -8.918 1.00 96.75 80 ALA A CA 1
ATOM 627 C C . ALA A 1 80 ? -16.253 0.034 -10.008 1.00 96.75 80 ALA A C 1
ATOM 629 O O . ALA A 1 80 ? -16.644 -0.694 -10.918 1.00 96.75 80 ALA A O 1
ATOM 630 N N . ALA A 1 81 ? -16.551 1.339 -9.964 1.00 97.44 81 ALA A N 1
ATOM 631 C CA . ALA A 1 81 ? -17.325 2.028 -11.001 1.00 97.44 81 ALA A CA 1
ATOM 632 C C . ALA A 1 81 ? -16.606 2.075 -12.365 1.00 97.44 81 ALA A C 1
ATOM 634 O O . ALA A 1 81 ? -17.257 2.155 -13.403 1.00 97.44 81 ALA A O 1
ATOM 635 N N . GLU A 1 82 ? -15.276 1.968 -12.375 1.00 97.88 82 GLU A N 1
ATOM 636 C CA . GLU A 1 82 ? -14.455 1.846 -13.586 1.00 97.88 82 GLU A CA 1
ATOM 637 C C . GLU A 1 82 ? -14.278 0.384 -14.050 1.00 97.88 82 GLU A C 1
ATOM 639 O O . GLU A 1 82 ? -13.527 0.127 -14.991 1.00 97.88 82 GLU A O 1
ATOM 644 N N . GLY A 1 83 ? -14.966 -0.578 -13.420 1.00 96.00 83 GLY A N 1
ATOM 645 C CA . GLY A 1 83 ? -14.881 -2.006 -13.746 1.00 96.00 83 GLY A CA 1
ATOM 646 C C . GLY A 1 83 ? -13.678 -2.727 -13.128 1.00 96.00 83 GLY A C 1
ATOM 647 O O . GLY A 1 83 ? -13.337 -3.820 -13.570 1.00 96.00 83 GLY A O 1
ATOM 648 N N . ILE A 1 84 ? -13.035 -2.133 -12.117 1.00 97.62 84 ILE A N 1
ATOM 649 C CA . ILE A 1 84 ? -11.846 -2.676 -11.445 1.00 97.62 84 ILE A CA 1
ATOM 650 C C . ILE A 1 84 ? -12.194 -2.921 -9.966 1.00 97.62 84 ILE A C 1
ATOM 652 O O . ILE A 1 84 ? -11.986 -2.049 -9.118 1.00 97.62 84 ILE A O 1
ATOM 656 N N . PRO A 1 85 ? -12.792 -4.071 -9.615 1.00 96.56 85 PRO A N 1
ATOM 657 C CA . PRO A 1 85 ? -13.129 -4.366 -8.229 1.00 96.56 85 PRO A CA 1
ATOM 658 C C . PRO A 1 85 ? -11.861 -4.591 -7.394 1.00 96.56 85 PRO A C 1
ATOM 660 O O . PRO A 1 85 ? -11.030 -5.436 -7.717 1.00 96.56 85 PRO A O 1
ATOM 663 N N . ILE A 1 86 ? -11.738 -3.859 -6.286 1.00 98.12 86 ILE A N 1
ATOM 664 C CA . ILE A 1 86 ? -10.662 -4.069 -5.311 1.00 98.12 86 ILE A CA 1
ATOM 665 C C . ILE A 1 86 ? -10.998 -5.291 -4.449 1.00 98.12 86 ILE A C 1
ATOM 667 O O . ILE A 1 86 ? -12.032 -5.316 -3.780 1.00 98.12 86 ILE A O 1
ATOM 671 N N . PHE A 1 87 ? -10.121 -6.291 -4.485 1.00 97.88 87 PHE A N 1
ATOM 672 C CA . PHE A 1 87 ? -10.204 -7.533 -3.717 1.00 97.88 87 PHE A CA 1
ATOM 673 C C . PHE A 1 87 ? -9.699 -7.350 -2.280 1.00 97.88 87 PHE A C 1
ATOM 675 O O . PHE A 1 87 ? -10.347 -7.794 -1.330 1.00 97.88 87 PHE A O 1
ATOM 682 N N . ALA A 1 88 ? -8.566 -6.663 -2.121 1.00 98.38 88 ALA A N 1
ATOM 683 C CA . ALA A 1 88 ? -7.902 -6.460 -0.839 1.00 98.38 88 ALA A CA 1
ATOM 684 C C . ALA A 1 88 ? -7.395 -5.022 -0.681 1.00 98.38 88 ALA A C 1
ATOM 686 O O . ALA A 1 88 ? -7.043 -4.360 -1.658 1.00 98.38 88 ALA A O 1
ATOM 687 N N . LEU A 1 89 ? -7.354 -4.546 0.559 1.00 98.38 89 LEU A N 1
ATOM 688 C CA . LEU A 1 89 ? -6.877 -3.221 0.928 1.00 98.38 89 LEU A CA 1
ATOM 689 C C . LEU A 1 89 ? -5.986 -3.318 2.170 1.00 98.38 89 LEU A C 1
ATOM 691 O O . LEU A 1 89 ? -6.360 -3.985 3.135 1.00 98.38 89 LEU A O 1
ATOM 695 N N . THR A 1 90 ? -4.871 -2.596 2.185 1.00 98.75 90 THR A N 1
ATOM 696 C CA . THR A 1 90 ? -4.145 -2.277 3.425 1.00 98.75 90 THR A CA 1
ATOM 697 C C . THR A 1 90 ? -4.415 -0.827 3.817 1.00 98.75 90 THR A C 1
ATOM 699 O O . THR A 1 90 ? -4.848 -0.001 3.008 1.00 98.75 90 THR A O 1
ATOM 702 N N . VAL A 1 91 ? -4.223 -0.497 5.094 1.00 98.19 91 VAL A N 1
ATOM 703 C CA . VAL A 1 91 ? -4.463 0.873 5.585 1.00 98.19 91 VAL A CA 1
ATOM 704 C C . VAL A 1 91 ? -3.278 1.811 5.361 1.00 98.19 91 VAL A C 1
ATOM 706 O O . VAL A 1 91 ? -3.453 3.025 5.467 1.00 98.19 91 VAL A O 1
ATOM 709 N N . GLN A 1 92 ? -2.096 1.258 5.087 1.00 98.50 92 GLN A N 1
ATOM 710 C CA . GLN A 1 92 ? -0.845 1.977 4.881 1.00 98.50 92 GLN A CA 1
ATOM 711 C C . GLN A 1 92 ? 0.203 1.018 4.305 1.00 98.50 92 GLN A C 1
ATOM 713 O O . GLN A 1 92 ? 0.409 -0.043 4.886 1.00 98.50 92 GLN A O 1
ATOM 718 N N . ASN A 1 93 ? 0.893 1.436 3.245 1.00 98.81 93 ASN A N 1
ATOM 719 C CA . ASN A 1 93 ? 2.119 0.802 2.766 1.00 98.81 93 ASN A CA 1
ATOM 720 C C . ASN A 1 93 ? 3.249 1.050 3.762 1.00 98.81 93 ASN A C 1
ATOM 722 O O . ASN A 1 93 ? 3.492 2.209 4.108 1.00 98.81 93 ASN A O 1
ATOM 726 N N . GLU A 1 94 ? 3.958 0.015 4.192 1.00 98.50 94 GLU A N 1
ATOM 727 C CA . GLU A 1 94 ? 5.124 0.135 5.070 1.00 98.50 94 GLU A CA 1
ATOM 728 C C . GLU A 1 94 ? 4.893 1.086 6.263 1.00 98.50 94 GLU A C 1
ATOM 730 O O . GLU A 1 94 ? 5.576 2.101 6.409 1.00 98.50 94 GLU A O 1
ATOM 735 N N . PRO A 1 95 ? 3.917 0.809 7.149 1.00 98.19 95 PRO A N 1
ATOM 736 C CA . PRO A 1 95 ? 3.499 1.701 8.229 1.00 98.19 95 PRO A CA 1
ATOM 737 C C . PRO A 1 95 ? 4.603 2.100 9.202 1.00 98.19 95 PRO A C 1
ATOM 739 O O . PRO A 1 95 ? 4.385 3.031 9.980 1.00 98.19 95 PRO A O 1
ATOM 742 N N . HIS A 1 96 ? 5.751 1.412 9.194 1.00 98.06 96 HIS A N 1
ATOM 743 C CA . HIS A 1 96 ? 6.923 1.768 9.990 1.00 98.06 96 HIS A CA 1
ATOM 744 C C . HIS A 1 96 ? 8.055 2.449 9.189 1.00 98.06 96 HIS A C 1
ATOM 746 O O . HIS A 1 96 ? 9.136 2.692 9.737 1.00 98.06 96 HIS A O 1
ATOM 752 N N . PHE A 1 97 ? 7.822 2.805 7.928 1.00 96.38 97 PHE A N 1
ATOM 753 C CA . PHE A 1 97 ? 8.785 3.482 7.069 1.00 96.38 97 PHE A CA 1
ATOM 754 C C . PHE A 1 97 ? 8.329 4.909 6.722 1.00 96.38 97 PHE A C 1
ATOM 756 O O . PHE A 1 97 ? 7.171 5.176 6.409 1.00 96.38 97 PHE A O 1
ATOM 763 N N . GLU A 1 98 ? 9.253 5.869 6.820 1.00 92.94 98 GLU A N 1
ATOM 764 C CA . GLU A 1 98 ? 8.981 7.299 6.634 1.00 92.94 98 GLU A CA 1
ATOM 765 C C . GLU A 1 98 ? 10.002 7.935 5.674 1.00 92.94 98 GLU A C 1
ATOM 767 O O . GLU A 1 98 ? 10.998 8.522 6.121 1.00 92.94 98 GLU A O 1
ATOM 772 N N . PRO A 1 99 ? 9.769 7.836 4.353 1.00 92.38 99 PRO A N 1
ATOM 773 C CA . PRO A 1 99 ? 10.665 8.355 3.324 1.00 92.38 99 PRO A CA 1
ATOM 774 C C . PRO A 1 99 ? 10.903 9.864 3.404 1.00 92.38 99 PRO A C 1
ATOM 776 O O . PRO A 1 99 ? 10.083 10.629 3.909 1.00 92.38 99 PRO A O 1
ATOM 779 N N . GLY A 1 100 ? 12.057 10.306 2.897 1.00 94.69 100 GLY A N 1
ATOM 780 C CA . GLY A 1 100 ? 12.476 11.714 2.888 1.00 94.69 100 GLY A CA 1
ATOM 781 C C . GLY A 1 100 ? 11.880 12.558 1.764 1.00 94.69 100 GLY A C 1
ATOM 782 O O . GLY A 1 100 ? 11.769 13.773 1.912 1.00 94.69 100 GLY A O 1
ATOM 783 N N . ASP A 1 101 ? 11.521 11.919 0.660 1.00 94.69 101 ASP A N 1
ATOM 784 C CA . ASP A 1 101 ? 11.392 12.539 -0.659 1.00 94.69 101 ASP A CA 1
ATOM 785 C C . ASP A 1 101 ? 10.195 12.016 -1.472 1.00 94.69 101 ASP A C 1
ATOM 787 O O . ASP A 1 101 ? 9.933 12.519 -2.562 1.00 94.69 101 ASP A O 1
ATOM 791 N N . TYR A 1 102 ? 9.427 11.065 -0.931 1.00 95.75 102 TYR A N 1
ATOM 792 C CA . TYR A 1 102 ? 8.202 10.535 -1.537 1.00 95.75 102 TYR A CA 1
ATOM 793 C C . TYR A 1 102 ? 7.103 10.290 -0.488 1.00 95.75 102 TYR A C 1
ATOM 795 O O . TYR A 1 102 ? 7.364 10.416 0.714 1.00 95.75 102 TYR A O 1
ATOM 803 N N . PRO A 1 103 ? 5.843 10.031 -0.899 1.00 97.31 103 PRO A N 1
ATOM 804 C CA . PRO A 1 103 ? 4.745 9.844 0.041 1.00 97.31 103 PRO A CA 1
ATOM 805 C C . PRO A 1 103 ? 4.999 8.710 1.039 1.00 97.31 103 PRO A C 1
ATOM 807 O O . PRO A 1 103 ? 5.428 7.626 0.663 1.00 97.31 103 PRO A O 1
ATOM 810 N N . GLY A 1 104 ? 4.697 8.966 2.309 1.00 97.38 104 GLY A N 1
ATOM 811 C CA . GLY A 1 104 ? 4.908 8.024 3.403 1.00 97.38 104 GLY A CA 1
ATOM 812 C C . GLY A 1 104 ? 4.230 8.491 4.683 1.00 97.38 104 GLY A C 1
ATOM 813 O O . GLY A 1 104 ? 4.136 9.700 4.934 1.00 97.38 104 GLY A O 1
ATOM 814 N N . MET A 1 105 ? 3.744 7.560 5.500 1.00 97.75 105 MET A N 1
ATOM 815 C CA . MET A 1 105 ? 3.041 7.887 6.737 1.00 97.75 105 MET A CA 1
ATOM 816 C C . MET A 1 105 ? 3.213 6.797 7.796 1.00 97.75 105 MET A C 1
ATOM 818 O O . MET A 1 105 ? 2.906 5.633 7.564 1.00 97.75 105 MET A O 1
ATOM 822 N N . ARG A 1 106 ? 3.607 7.209 9.005 1.00 98.12 106 ARG A N 1
ATOM 823 C CA . ARG A 1 106 ? 3.660 6.342 10.184 1.00 98.12 106 ARG A CA 1
ATOM 824 C C . ARG A 1 106 ? 2.253 5.983 10.651 1.00 98.12 106 ARG A C 1
ATOM 826 O O . ARG A 1 106 ? 1.453 6.883 10.936 1.00 98.12 106 ARG A O 1
ATOM 833 N N . VAL A 1 107 ? 1.973 4.693 10.823 1.00 98.12 107 VAL A N 1
ATOM 834 C CA . VAL A 1 107 ? 0.733 4.221 11.460 1.00 98.12 107 VAL A CA 1
ATOM 835 C C . VAL A 1 107 ? 1.044 3.069 12.414 1.00 98.12 107 VAL A C 1
ATOM 837 O O . VAL A 1 107 ? 1.116 1.906 12.026 1.00 98.12 107 VAL A O 1
ATOM 840 N N . GLU A 1 108 ? 1.223 3.414 13.687 1.00 98.38 108 GLU A N 1
ATOM 841 C CA . GLU A 1 108 ? 1.522 2.460 14.761 1.00 98.38 108 GLU A CA 1
ATOM 842 C C . GLU A 1 108 ? 0.401 1.421 14.956 1.00 98.38 108 GLU A C 1
ATOM 844 O O . GLU A 1 108 ? -0.765 1.721 14.661 1.00 98.38 108 GLU A O 1
ATOM 849 N N . PRO A 1 109 ? 0.695 0.234 15.527 1.00 98.69 109 PRO A N 1
ATOM 850 C CA . PRO A 1 109 ? -0.290 -0.827 15.743 1.00 98.69 109 PRO A CA 1
ATOM 851 C C . PRO A 1 109 ? -1.591 -0.352 16.399 1.00 98.69 109 PRO A C 1
ATOM 853 O O . PRO A 1 109 ? -2.676 -0.640 15.902 1.00 98.69 109 PRO A O 1
ATOM 856 N N . ALA A 1 110 ? -1.511 0.453 17.463 1.00 98.56 110 ALA A N 1
ATOM 857 C CA . ALA A 1 110 ? -2.699 0.975 18.143 1.00 98.56 110 ALA A CA 1
ATOM 858 C C . ALA A 1 110 ? -3.572 1.856 17.226 1.00 98.56 110 ALA A C 1
ATOM 860 O O . ALA A 1 110 ? -4.801 1.797 17.285 1.00 98.56 110 ALA A O 1
ATOM 861 N N . ALA A 1 111 ? -2.950 2.648 16.345 1.00 98.50 111 ALA A N 1
ATOM 862 C CA . ALA A 1 111 ? -3.666 3.474 15.378 1.00 98.50 111 ALA A CA 1
ATOM 863 C C . ALA A 1 111 ? -4.289 2.623 14.261 1.00 98.50 111 ALA A C 1
ATOM 865 O O . ALA A 1 111 ? -5.446 2.854 13.911 1.00 98.50 111 ALA A O 1
ATOM 866 N N . ARG A 1 112 ? -3.575 1.605 13.754 1.00 98.69 112 ARG A N 1
ATOM 867 C CA . ARG A 1 112 ? -4.119 0.638 12.781 1.00 98.69 112 ARG A CA 1
ATOM 868 C C . ARG A 1 112 ? -5.309 -0.128 13.364 1.00 98.69 112 ARG A C 1
ATOM 870 O O . ARG A 1 112 ? -6.356 -0.189 12.723 1.00 98.69 112 ARG A O 1
ATOM 877 N N . ALA A 1 113 ? -5.196 -0.620 14.599 1.00 98.81 113 ALA A N 1
ATOM 878 C CA . ALA A 1 113 ? -6.278 -1.302 15.308 1.00 98.81 113 ALA A CA 1
ATOM 879 C C . ALA A 1 113 ? -7.511 -0.401 15.482 1.00 98.81 113 ALA A C 1
ATOM 881 O O . ALA A 1 113 ? -8.622 -0.816 15.159 1.00 98.81 113 ALA A O 1
ATOM 882 N N . ALA A 1 114 ? -7.327 0.853 15.911 1.00 98.62 114 ALA A N 1
ATOM 883 C CA . ALA A 1 114 ? -8.426 1.809 16.038 1.00 98.62 114 ALA A CA 1
ATOM 884 C C . ALA A 1 114 ? -9.072 2.135 14.681 1.00 98.62 114 ALA A C 1
ATOM 886 O O . ALA A 1 114 ? -10.293 2.078 14.548 1.00 98.62 114 ALA A O 1
ATOM 887 N N . LEU A 1 115 ? -8.270 2.427 13.653 1.00 98.69 115 LEU A N 1
ATOM 888 C CA . LEU A 1 115 ? -8.754 2.719 12.302 1.00 98.69 115 LEU A CA 1
ATOM 889 C C . LEU A 1 115 ? -9.582 1.559 11.730 1.00 98.69 115 LEU A C 1
ATOM 891 O O . LEU A 1 115 ? -10.673 1.782 11.200 1.00 98.69 115 LEU A O 1
ATOM 895 N N . VAL A 1 116 ? -9.088 0.325 11.857 1.00 98.69 116 VAL A N 1
ATOM 896 C CA . VAL A 1 116 ? -9.764 -0.873 11.345 1.00 98.69 116 VAL A CA 1
ATOM 897 C C . VAL A 1 116 ? -10.975 -1.238 12.198 1.00 98.69 116 VAL A C 1
ATOM 899 O O . VAL A 1 116 ? -12.075 -1.375 11.666 1.00 98.69 116 VAL A O 1
ATOM 902 N N . GLY A 1 117 ? -10.799 -1.373 13.511 1.00 98.50 117 GLY A N 1
ATOM 903 C CA . GLY A 1 117 ? -11.835 -1.854 14.420 1.00 98.50 117 GLY A CA 1
ATOM 904 C C . GLY A 1 117 ? -12.988 -0.873 14.621 1.00 98.50 117 GLY A C 1
ATOM 905 O O . GLY A 1 117 ? -14.136 -1.295 14.715 1.00 98.50 117 GLY A O 1
ATOM 906 N N . GLN A 1 118 ? -12.709 0.432 14.667 1.00 98.44 118 GLN A N 1
ATOM 907 C CA . GLN A 1 118 ? -13.717 1.443 15.010 1.00 98.44 118 GLN A CA 1
ATOM 908 C C . GLN A 1 118 ? -14.356 2.093 13.779 1.00 98.44 118 GLN A C 1
ATOM 910 O O . GLN A 1 118 ? -15.459 2.629 13.881 1.00 98.44 118 GLN A O 1
ATOM 915 N N . HIS A 1 119 ? -13.694 2.048 12.615 1.00 98.50 119 HIS A N 1
ATOM 916 C CA . HIS A 1 119 ? -14.160 2.755 11.420 1.00 98.50 119 HIS A CA 1
ATOM 917 C C . HIS A 1 119 ? -14.226 1.863 10.177 1.00 98.50 119 HIS A C 1
ATOM 919 O O . HIS A 1 119 ? -15.324 1.534 9.729 1.00 98.50 119 HIS A O 1
ATOM 925 N N . LEU A 1 120 ? -13.085 1.461 9.609 1.00 98.50 120 LEU A N 1
ATOM 926 C CA . LEU A 1 120 ? -13.046 0.820 8.289 1.00 98.50 120 LEU A CA 1
ATOM 927 C C . LEU A 1 120 ? -13.800 -0.519 8.264 1.00 98.50 120 LEU A C 1
ATOM 929 O O . LEU A 1 120 ? -14.629 -0.743 7.383 1.00 98.50 120 LEU A O 1
ATOM 933 N N . GLY A 1 121 ? -13.561 -1.381 9.251 1.00 98.06 121 GLY A N 1
ATOM 934 C CA . GLY A 1 121 ? -14.196 -2.690 9.378 1.00 98.06 121 GLY A CA 1
ATOM 935 C C . GLY A 1 121 ? -15.724 -2.624 9.498 1.00 98.06 121 GLY A C 1
ATOM 936 O O . GLY A 1 121 ? -16.416 -3.229 8.672 1.00 98.06 121 GLY A O 1
ATOM 937 N N . PRO A 1 122 ? -16.281 -1.862 10.461 1.00 97.88 122 PRO A N 1
ATOM 938 C CA . PRO A 1 122 ? -17.723 -1.648 10.567 1.00 97.88 122 PRO A CA 1
ATOM 939 C C . PRO A 1 122 ? -18.348 -1.057 9.298 1.00 97.88 122 PRO A C 1
ATOM 941 O O . PRO A 1 122 ? -19.414 -1.509 8.877 1.00 97.88 122 PRO A O 1
ATOM 944 N N . MET A 1 123 ? -17.681 -0.093 8.651 1.00 97.94 123 MET A N 1
ATOM 945 C CA . MET A 1 123 ? -18.168 0.493 7.398 1.00 97.94 123 MET A CA 1
ATOM 946 C C . MET A 1 123 ? -18.201 -0.532 6.258 1.00 97.94 123 MET A C 1
ATOM 948 O O . MET A 1 123 ? -19.154 -0.537 5.488 1.00 97.94 123 MET A O 1
ATOM 952 N N . ILE A 1 124 ? -17.215 -1.427 6.140 1.00 97.38 124 ILE A N 1
ATOM 953 C CA . ILE A 1 124 ? -17.243 -2.512 5.141 1.00 97.38 124 ILE A CA 1
ATOM 954 C C . ILE A 1 124 ? -18.393 -3.483 5.434 1.00 97.38 124 ILE A C 1
ATOM 956 O O . ILE A 1 124 ? -19.158 -3.815 4.525 1.00 97.38 124 ILE A O 1
ATOM 960 N N . ALA A 1 125 ? -18.563 -3.886 6.698 1.00 95.56 125 ALA A N 1
ATOM 961 C CA . ALA A 1 125 ? -19.607 -4.823 7.112 1.00 95.56 125 ALA A CA 1
ATOM 962 C C . ALA A 1 125 ? -21.022 -4.296 6.809 1.00 95.56 125 ALA A C 1
ATOM 964 O O . ALA A 1 125 ? -21.847 -5.027 6.265 1.00 95.56 125 ALA A O 1
ATOM 965 N N . GLN A 1 126 ? -21.287 -3.011 7.076 1.00 95.50 126 GLN A N 1
ATOM 966 C CA . GLN A 1 126 ? -22.572 -2.364 6.765 1.00 95.50 126 GLN A CA 1
ATOM 967 C C . GLN A 1 126 ? -22.907 -2.364 5.268 1.00 95.50 126 GLN A C 1
ATOM 969 O O . GLN A 1 126 ? -24.075 -2.317 4.891 1.00 95.50 126 GLN A O 1
ATOM 974 N N . ARG A 1 127 ? -21.889 -2.416 4.406 1.00 92.50 127 ARG A N 1
ATOM 975 C CA . ARG A 1 127 ? -22.054 -2.390 2.950 1.00 92.50 127 ARG A CA 1
ATOM 976 C C . ARG A 1 127 ? -22.272 -3.774 2.343 1.00 92.50 127 ARG A C 1
ATOM 978 O O . ARG A 1 127 ? -22.529 -3.854 1.146 1.00 92.50 127 ARG A O 1
ATOM 985 N N . GLY A 1 128 ? -22.103 -4.849 3.119 1.00 85.31 128 GLY A N 1
ATOM 986 C CA . GLY A 1 128 ? -22.188 -6.229 2.629 1.00 85.31 128 GLY A CA 1
ATOM 987 C C . GLY A 1 128 ? -21.155 -6.582 1.549 1.00 85.31 128 GLY A C 1
ATOM 988 O O . GLY A 1 128 ? -21.344 -7.553 0.820 1.00 85.31 128 GLY A O 1
ATOM 989 N N . ARG A 1 129 ? -20.079 -5.792 1.402 1.00 74.75 129 ARG A N 1
ATOM 990 C CA . ARG A 1 129 ? -19.037 -6.016 0.388 1.00 74.75 129 ARG A CA 1
ATOM 991 C C . ARG A 1 129 ? -17.976 -6.975 0.918 1.00 74.75 129 ARG A C 1
ATOM 993 O O . ARG A 1 129 ? -17.485 -6.804 2.030 1.00 74.75 129 ARG A O 1
ATOM 1000 N N . GLN A 1 130 ? -17.566 -7.926 0.083 1.00 86.00 130 GLN A N 1
ATOM 1001 C CA . GLN A 1 130 ? -16.385 -8.752 0.331 1.00 86.00 130 GLN A CA 1
ATOM 1002 C C . GLN A 1 130 ? -15.134 -7.954 -0.061 1.00 86.00 130 GLN A C 1
ATOM 1004 O O . GLN A 1 130 ? -14.680 -8.026 -1.197 1.00 86.00 130 GLN A O 1
ATOM 1009 N N . LEU A 1 131 ? -14.636 -7.128 0.860 1.00 97.62 131 LEU A N 1
ATOM 1010 C CA . LEU A 1 131 ? -13.335 -6.464 0.755 1.00 97.62 131 LEU A CA 1
ATOM 1011 C C . LEU A 1 131 ? -12.448 -7.000 1.876 1.00 97.62 131 LEU A C 1
ATOM 1013 O O . LEU A 1 131 ? -12.826 -6.907 3.044 1.00 97.62 131 LEU A O 1
ATOM 1017 N N . GLN A 1 132 ? -11.289 -7.552 1.524 1.00 98.19 132 GLN A N 1
ATOM 1018 C CA . GLN A 1 132 ? -10.331 -8.030 2.515 1.00 98.19 132 GLN A CA 1
ATOM 1019 C C . GLN A 1 132 ? -9.519 -6.870 3.084 1.00 98.19 132 GLN A C 1
ATOM 1021 O O . GLN A 1 132 ? -9.064 -6.004 2.336 1.00 98.19 132 GLN A O 1
ATOM 1026 N N . ILE A 1 133 ? -9.309 -6.875 4.401 1.00 98.69 133 ILE A N 1
ATOM 1027 C CA . ILE A 1 133 ? -8.338 -5.987 5.045 1.00 98.69 133 ILE A CA 1
ATOM 1028 C C . ILE A 1 133 ? -7.086 -6.806 5.324 1.00 98.69 133 ILE A C 1
ATOM 1030 O O . ILE A 1 133 ? -7.133 -7.768 6.098 1.00 98.69 133 ILE A O 1
ATOM 1034 N N . ILE A 1 134 ? -5.984 -6.419 4.692 1.00 98.69 134 ILE A N 1
ATOM 1035 C CA . ILE A 1 134 ? -4.661 -6.981 4.939 1.00 98.69 134 ILE A CA 1
ATOM 1036 C C . ILE A 1 134 ? -3.910 -6.008 5.843 1.00 98.69 134 ILE A C 1
ATOM 1038 O O . ILE A 1 134 ? -3.881 -4.803 5.598 1.00 98.69 134 ILE A O 1
ATOM 1042 N N . ASP A 1 135 ? -3.373 -6.525 6.937 1.00 98.69 135 ASP A N 1
ATOM 1043 C CA . ASP A 1 135 ? -2.630 -5.743 7.912 1.00 98.69 135 ASP A CA 1
ATOM 1044 C C . ASP A 1 135 ? -1.112 -5.812 7.670 1.00 98.69 135 ASP A C 1
ATOM 1046 O O . ASP A 1 135 ? -0.640 -6.647 6.901 1.00 98.69 135 ASP A O 1
ATOM 1050 N N . TRP A 1 136 ? -0.357 -4.965 8.373 1.00 98.62 136 TRP A N 1
ATOM 1051 C CA . TRP A 1 136 ? 1.108 -4.851 8.360 1.00 98.62 136 TRP A CA 1
ATOM 1052 C C . TRP A 1 136 ? 1.728 -4.295 7.081 1.00 98.62 136 TRP A C 1
ATOM 1054 O O . TRP A 1 136 ? 2.271 -3.204 7.167 1.00 98.62 136 TRP A O 1
ATOM 1064 N N . ASP A 1 137 ? 1.630 -4.990 5.946 1.00 98.75 137 ASP A N 1
ATOM 1065 C CA . ASP A 1 137 ? 2.131 -4.539 4.631 1.00 98.75 137 ASP A CA 1
ATOM 1066 C C . ASP A 1 137 ? 3.568 -3.983 4.691 1.00 98.75 137 ASP A C 1
ATOM 1068 O O . ASP A 1 137 ? 3.846 -2.853 4.287 1.00 98.75 137 ASP A O 1
ATOM 1072 N N . HIS A 1 138 ? 4.459 -4.736 5.347 1.00 98.81 138 HIS A N 1
ATOM 1073 C CA . HIS A 1 138 ? 5.840 -4.322 5.596 1.00 98.81 138 HIS A CA 1
ATOM 1074 C C . HIS A 1 138 ? 6.753 -5.526 5.874 1.00 98.81 138 HIS A C 1
ATOM 1076 O O . HIS A 1 138 ? 6.371 -6.681 5.704 1.00 98.81 138 HIS A O 1
ATOM 1082 N N . ASN A 1 139 ? 7.990 -5.270 6.286 1.00 98.75 139 ASN A N 1
ATOM 1083 C CA . ASN A 1 139 ? 9.063 -6.258 6.309 1.00 98.75 139 ASN A CA 1
ATOM 1084 C C . ASN A 1 139 ? 8.850 -7.413 7.299 1.00 98.75 139 ASN A C 1
ATOM 1086 O O . ASN A 1 139 ? 8.118 -7.316 8.286 1.00 98.75 139 ASN A O 1
ATOM 1090 N N . TRP A 1 140 ? 9.515 -8.537 7.029 1.00 98.69 140 TRP A N 1
ATOM 1091 C CA . TRP A 1 140 ? 9.431 -9.751 7.846 1.00 98.69 140 TRP A CA 1
ATOM 1092 C C . TRP A 1 140 ? 9.991 -9.624 9.269 1.00 98.69 140 TRP A C 1
ATOM 1094 O O . TRP A 1 140 ? 9.727 -10.485 10.104 1.00 98.69 140 TRP A O 1
ATOM 1104 N N . ASP A 1 141 ? 10.788 -8.607 9.577 1.00 98.50 141 ASP A N 1
ATOM 1105 C CA . ASP A 1 141 ? 11.584 -8.508 10.804 1.00 98.50 141 ASP A CA 1
ATOM 1106 C C . ASP A 1 141 ? 10.828 -7.974 12.032 1.00 98.50 141 ASP A C 1
ATOM 1108 O O . ASP A 1 141 ? 11.347 -8.078 13.144 1.00 98.50 141 ASP A O 1
ATOM 1112 N N . GLU A 1 142 ? 9.589 -7.495 11.876 1.00 98.56 142 GLU A N 1
ATOM 1113 C CA . GLU A 1 142 ? 8.764 -6.986 12.985 1.00 98.56 142 GLU A CA 1
ATOM 1114 C C . GLU A 1 142 ? 7.425 -7.738 13.178 1.00 98.56 142 GLU A C 1
ATOM 1116 O O . GLU A 1 142 ? 6.350 -7.125 13.147 1.00 98.56 142 GLU A O 1
ATOM 1121 N N . PRO A 1 143 ? 7.425 -9.060 13.451 1.00 98.62 143 PRO A N 1
ATOM 1122 C CA . PRO A 1 143 ? 6.187 -9.824 13.644 1.00 98.62 143 PRO A CA 1
ATOM 1123 C C . PRO A 1 143 ? 5.322 -9.323 14.808 1.00 98.62 143 PRO A C 1
ATOM 1125 O O . PRO A 1 143 ? 4.107 -9.521 14.807 1.00 98.62 143 PRO A O 1
ATOM 1128 N N . GLN A 1 144 ? 5.913 -8.637 15.791 1.00 98.81 144 GLN A N 1
ATOM 1129 C CA . GLN A 1 144 ? 5.180 -8.031 16.902 1.00 98.81 144 GLN A CA 1
ATOM 1130 C C . GLN A 1 144 ? 4.143 -6.995 16.444 1.00 98.81 144 GLN A C 1
ATOM 1132 O O . GLN A 1 144 ? 3.149 -6.789 17.138 1.00 98.81 144 GLN A O 1
ATOM 1137 N N . SER A 1 145 ? 4.350 -6.344 15.295 1.00 98.75 145 SER A N 1
ATOM 1138 C CA . SER A 1 145 ? 3.482 -5.262 14.826 1.00 98.75 145 SER A CA 1
ATOM 1139 C C . SER A 1 145 ? 2.104 -5.758 14.354 1.00 98.75 145 SER A C 1
ATOM 1141 O O . SER A 1 145 ? 1.097 -5.261 14.875 1.00 98.75 145 SER A O 1
ATOM 1143 N N . PRO A 1 146 ? 1.985 -6.747 13.441 1.00 98.75 146 PRO A N 1
ATOM 1144 C CA . PRO A 1 146 ? 0.690 -7.367 13.151 1.00 98.75 146 PRO A CA 1
ATOM 1145 C C . PRO A 1 146 ? 0.102 -8.086 14.369 1.00 98.75 146 PRO A C 1
ATOM 1147 O O . PRO A 1 146 ? -1.097 -7.976 14.617 1.00 98.75 146 PRO A O 1
ATOM 1150 N N . LEU A 1 147 ? 0.923 -8.768 15.181 1.00 98.88 147 LEU A N 1
ATOM 1151 C CA . LEU A 1 147 ? 0.441 -9.465 16.383 1.00 98.88 147 LEU A CA 1
ATOM 1152 C C . LEU A 1 147 ? -0.233 -8.516 17.382 1.00 98.88 147 LEU A C 1
ATOM 1154 O O . LEU A 1 147 ? -1.278 -8.850 17.935 1.00 98.88 147 LEU A O 1
ATOM 1158 N N . ALA A 1 148 ? 0.311 -7.313 17.579 1.00 98.88 148 ALA A N 1
ATOM 1159 C CA . ALA A 1 148 ? -0.286 -6.312 18.459 1.00 98.88 148 ALA A CA 1
ATOM 1160 C C . ALA A 1 148 ? -1.676 -5.853 17.983 1.00 98.88 148 ALA A C 1
ATOM 1162 O O . ALA A 1 148 ? -2.539 -5.564 18.808 1.00 98.88 148 ALA A O 1
ATOM 1163 N N . VAL A 1 149 ? -1.924 -5.819 16.671 1.00 98.88 149 VAL A N 1
ATOM 1164 C CA . VAL A 1 149 ? -3.246 -5.472 16.124 1.00 98.88 149 VAL A CA 1
ATOM 1165 C C . VAL A 1 149 ? -4.205 -6.649 16.168 1.00 98.88 149 VAL A C 1
ATOM 1167 O O . VAL A 1 149 ? -5.376 -6.473 16.501 1.00 98.88 149 VAL A O 1
ATOM 1170 N N . LEU A 1 150 ? -3.719 -7.858 15.901 1.00 98.81 150 LEU A N 1
ATOM 1171 C CA . LEU A 1 150 ? -4.516 -9.076 16.025 1.00 98.81 150 LEU A CA 1
ATOM 1172 C C . LEU A 1 150 ? -4.880 -9.387 17.491 1.00 98.81 150 LEU A C 1
ATOM 1174 O O . LEU A 1 150 ? -5.897 -10.035 17.748 1.00 98.81 150 LEU A O 1
ATOM 1178 N N . ALA A 1 151 ? -4.128 -8.871 18.464 1.00 98.62 151 ALA A N 1
ATOM 1179 C CA . ALA A 1 151 ? -4.494 -8.936 19.877 1.00 98.62 151 ALA A CA 1
ATOM 1180 C C . ALA A 1 151 ? -5.744 -8.097 20.223 1.00 98.62 151 ALA A C 1
ATOM 1182 O O . ALA A 1 151 ? -6.430 -8.412 21.199 1.00 98.62 151 ALA A O 1
ATOM 1183 N N . ASP A 1 152 ? -6.089 -7.071 19.431 1.00 98.69 152 ASP A N 1
ATOM 1184 C CA . ASP A 1 152 ? -7.319 -6.297 19.618 1.00 98.69 152 ASP A CA 1
ATOM 1185 C C . ASP A 1 152 ? -8.543 -7.093 19.106 1.00 98.69 152 ASP A C 1
ATOM 1187 O O . ASP A 1 152 ? -8.656 -7.391 17.909 1.00 98.69 152 ASP A O 1
ATOM 1191 N N . PRO A 1 153 ? -9.507 -7.448 19.979 1.00 98.00 153 PRO A N 1
ATOM 1192 C CA . PRO A 1 153 ? -10.619 -8.321 19.615 1.00 98.00 153 PRO A CA 1
ATOM 1193 C C . PRO A 1 153 ? -11.663 -7.658 18.708 1.00 98.00 153 PRO A C 1
ATOM 1195 O O . PRO A 1 153 ? -12.507 -8.374 18.160 1.00 98.00 153 PRO A O 1
ATOM 1198 N N . VAL A 1 154 ? -11.653 -6.329 18.577 1.00 98.31 154 VAL A N 1
ATOM 1199 C CA . VAL A 1 154 ? -12.524 -5.582 17.664 1.00 98.31 154 VAL A CA 1
ATOM 1200 C C . VAL A 1 154 ? -11.867 -5.528 16.290 1.00 98.31 154 VAL A C 1
ATOM 1202 O O . VAL A 1 154 ? -12.476 -5.956 15.310 1.00 98.31 154 VAL A O 1
ATOM 1205 N N . ALA A 1 155 ? -10.607 -5.093 16.213 1.00 98.56 155 ALA A N 1
ATOM 1206 C CA . ALA A 1 155 ? -9.871 -4.998 14.955 1.00 98.56 155 ALA A CA 1
ATOM 1207 C C . ALA A 1 155 ? -9.695 -6.369 14.287 1.00 98.56 155 ALA A C 1
ATOM 1209 O O . ALA A 1 155 ? -10.004 -6.520 13.102 1.00 98.56 155 ALA A O 1
ATOM 1210 N N . ARG A 1 156 ? -9.304 -7.403 15.049 1.00 98.44 156 ARG A N 1
ATOM 1211 C CA . ARG A 1 156 ? -9.055 -8.756 14.516 1.00 98.44 156 ARG A CA 1
ATOM 1212 C C . ARG A 1 156 ? -10.251 -9.352 13.770 1.00 98.44 156 ARG A C 1
ATOM 1214 O O . ARG A 1 156 ? -10.057 -10.154 12.859 1.00 98.44 156 ARG A O 1
ATOM 1221 N N . ARG A 1 157 ? -11.489 -8.988 14.123 1.00 97.62 157 ARG A N 1
ATOM 1222 C CA . ARG A 1 157 ? -12.701 -9.487 13.436 1.00 97.62 157 ARG A CA 1
ATOM 1223 C C . ARG A 1 157 ? -12.818 -8.990 11.999 1.00 97.62 157 ARG A C 1
ATOM 1225 O O . ARG A 1 157 ? -13.491 -9.628 11.200 1.00 97.62 157 ARG A O 1
ATOM 1232 N N . HIS A 1 158 ? -12.182 -7.865 11.690 1.00 98.12 158 HIS A N 1
ATOM 1233 C CA . HIS A 1 158 ? -12.232 -7.232 10.378 1.00 98.12 158 HIS A CA 1
ATOM 1234 C C . HIS A 1 158 ? -10.974 -7.483 9.541 1.00 98.12 158 HIS A C 1
ATOM 1236 O O . HIS A 1 158 ? -11.002 -7.264 8.335 1.00 98.12 158 HIS A O 1
ATOM 1242 N N . ILE A 1 159 ? -9.893 -7.970 10.155 1.00 98.56 159 ILE A N 1
ATOM 1243 C CA . ILE A 1 159 ? -8.649 -8.312 9.460 1.00 98.56 159 ILE A CA 1
ATOM 1244 C C . ILE A 1 159 ? -8.769 -9.703 8.839 1.00 98.56 159 ILE A C 1
ATOM 1246 O O . ILE A 1 159 ? -9.094 -10.680 9.522 1.00 98.56 159 ILE A O 1
ATOM 1250 N N . SER A 1 160 ? -8.496 -9.782 7.541 1.00 98.38 160 SER A N 1
ATOM 1251 C CA . SER A 1 160 ? -8.500 -11.020 6.758 1.00 98.38 160 SER A CA 1
ATOM 1252 C C . SER A 1 160 ? -7.128 -11.691 6.738 1.00 98.38 160 SER A C 1
ATOM 1254 O O . SER A 1 160 ? -7.056 -12.916 6.710 1.00 98.38 160 SER A O 1
ATOM 1256 N N . GLY A 1 161 ? -6.046 -10.912 6.792 1.00 98.50 161 GLY A N 1
ATOM 1257 C CA . GLY A 1 161 ? -4.691 -11.448 6.737 1.00 98.50 161 GLY A CA 1
ATOM 1258 C C . GLY A 1 161 ? -3.600 -10.423 7.016 1.00 98.50 161 GLY A C 1
ATOM 1259 O O . GLY A 1 161 ? -3.890 -9.289 7.392 1.00 98.50 161 GLY A O 1
ATOM 1260 N N . VAL A 1 162 ? -2.352 -10.838 6.815 1.00 98.88 162 VAL A N 1
ATOM 1261 C CA . VAL A 1 162 ? -1.136 -10.038 7.020 1.00 98.88 162 VAL A CA 1
ATOM 1262 C C . VAL A 1 162 ? -0.295 -10.035 5.740 1.00 98.88 162 VAL A C 1
ATOM 1264 O O . VAL A 1 162 ? -0.086 -11.090 5.137 1.00 98.88 162 VAL A O 1
ATOM 1267 N N . GLY A 1 163 ? 0.144 -8.848 5.322 1.00 98.75 163 GLY A N 1
ATOM 1268 C CA . GLY A 1 163 ? 0.995 -8.598 4.157 1.00 98.75 163 GLY A CA 1
ATOM 1269 C C . GLY A 1 163 ? 2.459 -8.442 4.558 1.00 98.75 163 GLY A C 1
ATOM 1270 O O . GLY A 1 163 ? 2.747 -7.872 5.612 1.00 98.75 163 GLY A O 1
ATOM 1271 N N . TRP A 1 164 ? 3.371 -8.954 3.732 1.00 98.81 164 TRP A N 1
ATOM 1272 C CA . TRP A 1 164 ? 4.801 -8.993 4.030 1.00 98.81 164 TRP A CA 1
ATOM 1273 C C . TRP A 1 164 ? 5.688 -8.576 2.863 1.00 98.81 164 TRP A C 1
ATOM 1275 O O . TRP A 1 164 ? 5.431 -8.966 1.721 1.00 98.81 164 TRP A O 1
ATOM 1285 N N . HIS A 1 165 ? 6.767 -7.857 3.181 1.00 98.75 165 HIS A N 1
ATOM 1286 C CA . HIS A 1 165 ? 7.774 -7.360 2.244 1.00 98.75 165 HIS A CA 1
ATOM 1287 C C . HIS A 1 165 ? 9.147 -8.019 2.463 1.00 98.75 165 HIS A C 1
ATOM 1289 O O . HIS A 1 165 ? 9.438 -8.549 3.539 1.00 98.75 165 HIS A O 1
ATOM 1295 N N . CYS A 1 166 ? 10.001 -7.981 1.435 1.00 97.19 166 CYS A N 1
ATOM 1296 C CA . CYS A 1 166 ? 11.298 -8.673 1.406 1.00 97.19 166 CYS A CA 1
ATOM 1297 C C . CYS A 1 166 ? 12.532 -7.788 1.687 1.00 97.19 166 CYS A C 1
ATOM 1299 O O . CYS A 1 166 ? 13.651 -8.223 1.413 1.00 97.19 166 CYS A O 1
ATOM 1301 N N . TYR A 1 167 ? 12.383 -6.549 2.168 1.00 96.81 167 TYR A N 1
ATOM 1302 C CA . TYR A 1 167 ? 13.490 -5.573 2.201 1.00 96.81 167 TYR A CA 1
ATOM 1303 C C . TYR A 1 167 ? 14.467 -5.748 3.373 1.00 96.81 167 TYR A C 1
ATOM 1305 O O . TYR A 1 167 ? 15.270 -4.866 3.676 1.00 96.81 167 TYR A O 1
ATOM 1313 N N . VAL A 1 168 ? 14.422 -6.913 4.013 1.00 96.81 168 VAL A N 1
ATOM 1314 C CA . VAL A 1 168 ? 15.276 -7.325 5.128 1.00 96.81 168 VAL A CA 1
ATOM 1315 C C . VAL A 1 168 ? 15.853 -8.711 4.853 1.00 96.81 168 VAL A C 1
ATOM 1317 O O . VAL A 1 168 ? 15.461 -9.389 3.907 1.00 96.81 168 VAL A O 1
ATOM 1320 N N . ASP A 1 169 ? 16.814 -9.137 5.673 1.00 96.12 169 ASP A N 1
ATOM 1321 C CA . ASP A 1 169 ? 17.486 -10.429 5.510 1.00 96.12 169 ASP A CA 1
ATOM 1322 C C . ASP A 1 169 ? 16.486 -11.605 5.464 1.00 96.12 169 ASP A C 1
ATOM 1324 O O . ASP A 1 169 ? 15.560 -11.694 6.274 1.00 96.12 169 ASP A O 1
ATOM 1328 N N . GLU A 1 170 ? 16.690 -12.539 4.532 1.00 95.75 170 GLU A N 1
ATOM 1329 C CA . GLU A 1 170 ? 15.795 -13.680 4.303 1.00 95.75 170 GLU A CA 1
ATOM 1330 C C . GLU A 1 170 ? 15.620 -14.595 5.522 1.00 95.75 170 GLU A C 1
ATOM 1332 O O . GLU A 1 170 ? 14.623 -15.312 5.607 1.00 95.75 170 GLU A O 1
ATOM 1337 N N . LYS A 1 171 ? 16.525 -14.544 6.511 1.00 97.19 171 LYS A N 1
ATOM 1338 C CA . LYS A 1 171 ? 16.359 -15.276 7.775 1.00 97.19 171 LYS A CA 1
ATOM 1339 C C . LYS A 1 171 ? 15.069 -14.903 8.514 1.00 97.19 171 LYS A C 1
ATOM 1341 O O . LYS A 1 171 ? 14.582 -15.702 9.310 1.00 97.19 171 LYS A O 1
ATOM 1346 N N . TYR A 1 172 ? 14.526 -13.706 8.275 1.00 98.50 172 TYR A N 1
ATOM 1347 C CA . TYR A 1 172 ? 13.295 -13.239 8.908 1.00 98.50 172 TYR A CA 1
ATOM 1348 C C . TYR A 1 172 ? 12.031 -13.802 8.255 1.00 98.50 172 TYR A C 1
ATOM 1350 O O . TYR A 1 172 ? 10.982 -13.758 8.885 1.00 98.50 172 TYR A O 1
ATOM 1358 N N . LEU A 1 173 ? 12.110 -14.405 7.062 1.00 98.31 173 LEU A N 1
ATOM 1359 C CA . LEU A 1 173 ? 10.965 -14.996 6.352 1.00 98.31 173 LEU A CA 1
ATOM 1360 C C . LEU A 1 173 ? 10.117 -15.934 7.236 1.00 98.31 173 LEU A C 1
ATOM 1362 O O . LEU A 1 173 ? 8.891 -15.965 7.127 1.00 98.31 173 LEU A O 1
ATOM 1366 N N . VAL A 1 174 ? 10.761 -16.661 8.155 1.00 98.31 174 VAL A N 1
ATOM 1367 C CA . VAL A 1 174 ? 10.101 -17.564 9.113 1.00 98.31 174 VAL A CA 1
ATOM 1368 C C . VAL A 1 174 ? 9.052 -16.865 9.990 1.00 98.31 174 VAL A C 1
ATOM 1370 O O . VAL A 1 174 ? 8.119 -17.509 10.468 1.00 98.31 174 VAL A O 1
ATOM 1373 N N . ASN A 1 175 ? 9.149 -15.547 10.171 1.00 98.69 175 ASN A N 1
ATOM 1374 C CA . ASN A 1 175 ? 8.211 -14.764 10.968 1.00 98.69 175 ASN A CA 1
ATOM 1375 C C . ASN A 1 175 ? 6.794 -14.737 10.378 1.00 98.69 175 ASN A C 1
ATOM 1377 O O . ASN A 1 175 ? 5.840 -14.549 11.131 1.00 98.69 175 ASN A O 1
ATOM 1381 N N . GLN A 1 176 ? 6.625 -15.025 9.082 1.00 98.50 176 GLN A N 1
ATOM 1382 C CA . GLN A 1 176 ? 5.298 -15.298 8.523 1.00 98.50 176 GLN A CA 1
ATOM 1383 C C . GLN A 1 176 ? 4.619 -16.473 9.248 1.00 98.50 176 GLN A C 1
ATOM 1385 O O . GLN A 1 176 ? 3.461 -16.368 9.646 1.00 98.50 176 GLN A O 1
ATOM 1390 N N . SER A 1 177 ? 5.353 -17.571 9.480 1.00 98.69 177 SER A N 1
ATOM 1391 C CA . SER A 1 177 ? 4.844 -18.719 10.240 1.00 98.69 177 SER A CA 1
ATOM 1392 C C . SER A 1 177 ? 4.601 -18.372 11.701 1.00 98.69 177 SER A C 1
ATOM 1394 O O . SER A 1 177 ? 3.591 -18.792 12.237 1.00 98.69 177 SER A O 1
ATOM 1396 N N . VAL A 1 178 ? 5.445 -17.548 12.330 1.00 98.75 178 VAL A N 1
ATOM 1397 C CA . VAL A 1 178 ? 5.219 -17.111 13.723 1.00 98.75 178 VAL A CA 1
ATOM 1398 C C . VAL A 1 178 ? 3.860 -16.419 13.876 1.00 98.75 178 VAL A C 1
ATOM 1400 O O . VAL A 1 178 ? 3.118 -16.711 14.813 1.00 98.75 178 VAL A O 1
ATOM 1403 N N . VAL A 1 179 ? 3.512 -15.520 12.950 1.00 98.81 179 VAL A N 1
ATOM 1404 C CA . VAL A 1 179 ? 2.222 -14.818 12.990 1.00 98.81 179 VAL A CA 1
ATOM 1405 C C . VAL A 1 179 ? 1.066 -15.743 12.606 1.00 98.81 179 VAL A C 1
ATOM 1407 O O . VAL A 1 179 ? 0.029 -15.709 13.268 1.00 98.81 179 VAL A O 1
ATOM 1410 N N . HIS A 1 180 ? 1.242 -16.592 11.590 1.00 98.62 180 HIS A N 1
ATOM 1411 C CA . HIS A 1 180 ? 0.223 -17.565 11.193 1.00 98.62 180 HIS A CA 1
ATOM 1412 C C . HIS A 1 180 ? -0.075 -18.579 12.305 1.00 98.62 180 HIS A C 1
ATOM 1414 O O . HIS A 1 180 ? -1.235 -18.817 12.608 1.00 98.62 180 HIS A O 1
ATOM 1420 N N . ASP A 1 181 ? 0.936 -19.132 12.972 1.00 98.69 181 ASP A N 1
ATOM 1421 C CA . ASP A 1 181 ? 0.751 -20.131 14.029 1.00 98.69 181 ASP A CA 1
ATOM 1422 C C . ASP A 1 181 ? 0.016 -19.536 15.247 1.00 98.69 181 ASP A C 1
ATOM 1424 O O . ASP A 1 181 ? -0.756 -20.226 15.914 1.00 98.69 181 ASP A O 1
ATOM 1428 N N . ALA A 1 182 ? 0.204 -18.237 15.518 1.00 98.69 182 ALA A N 1
ATOM 1429 C CA . ALA A 1 182 ? -0.542 -17.506 16.544 1.00 98.69 182 ALA A CA 1
ATOM 1430 C C . ALA A 1 182 ? -1.989 -17.175 16.124 1.00 98.69 182 ALA A C 1
ATOM 1432 O O . ALA A 1 182 ? -2.880 -17.095 16.974 1.00 98.69 182 ALA A O 1
ATOM 1433 N N . HIS A 1 183 ? -2.230 -16.981 14.825 1.00 98.56 183 HIS A N 1
ATOM 1434 C CA . HIS A 1 183 ? -3.527 -16.628 14.249 1.00 98.56 183 HIS A CA 1
ATOM 1435 C C . HIS A 1 183 ? -3.810 -17.422 12.962 1.00 98.56 183 HIS A C 1
ATOM 1437 O O . HIS A 1 183 ? -3.861 -16.839 11.874 1.00 98.56 183 HIS A O 1
ATOM 1443 N N . PRO A 1 184 ? -4.044 -18.747 13.059 1.00 98.12 184 PRO A N 1
ATOM 1444 C CA . PRO A 1 184 ? -4.204 -19.603 11.880 1.00 98.12 184 PRO A CA 1
ATOM 1445 C C . PRO A 1 184 ? -5.504 -19.319 11.113 1.00 98.12 184 PRO A C 1
ATOM 1447 O O . PRO A 1 184 ? -5.689 -19.800 9.998 1.00 98.12 184 PRO A O 1
ATOM 1450 N N . ASP A 1 185 ? -6.409 -18.520 11.693 1.00 98.06 185 ASP A N 1
ATOM 1451 C CA . ASP A 1 185 ? -7.608 -17.991 11.041 1.00 98.06 185 ASP A CA 1
ATOM 1452 C C . ASP A 1 185 ? -7.330 -16.813 10.091 1.00 98.06 185 ASP A C 1
ATOM 1454 O O . ASP A 1 185 ? -8.267 -16.302 9.472 1.00 98.06 185 ASP A O 1
ATOM 1458 N N . LYS A 1 186 ? -6.077 -16.351 9.994 1.00 98.50 186 LYS A N 1
ATOM 1459 C CA . LYS A 1 186 ? -5.661 -15.216 9.164 1.00 98.50 186 LYS A CA 1
ATOM 1460 C C . LYS A 1 186 ? -4.795 -15.668 7.999 1.00 98.50 186 LYS A C 1
ATOM 1462 O O . LYS A 1 186 ? -3.849 -16.441 8.155 1.00 98.50 186 LYS A O 1
ATOM 1467 N N . ASP A 1 187 ? -5.106 -15.127 6.827 1.00 98.25 187 ASP A N 1
ATOM 1468 C CA . ASP A 1 187 ? -4.303 -15.340 5.632 1.00 98.25 187 ASP A CA 1
ATOM 1469 C C . ASP A 1 187 ? -2.931 -14.662 5.760 1.00 98.25 187 ASP A C 1
ATOM 1471 O O . ASP A 1 187 ? -2.765 -13.651 6.442 1.00 98.25 187 ASP A O 1
ATOM 1475 N N . THR A 1 188 ? -1.947 -15.194 5.044 1.00 98.50 188 THR A N 1
ATOM 1476 C CA . THR A 1 188 ? -0.639 -14.563 4.850 1.00 98.50 188 THR A CA 1
ATOM 1477 C C . THR A 1 188 ? -0.465 -14.251 3.368 1.00 98.50 188 THR A C 1
ATOM 1479 O O . THR A 1 188 ? -0.824 -15.067 2.517 1.00 98.50 188 THR A O 1
ATOM 1482 N N . TRP A 1 189 ? 0.085 -13.083 3.047 1.00 98.50 189 TRP A N 1
ATOM 1483 C CA . TRP A 1 189 ? 0.359 -12.650 1.677 1.00 98.50 189 TRP A CA 1
ATOM 1484 C C . TRP A 1 189 ? 1.746 -12.026 1.596 1.00 98.50 189 TRP A C 1
ATOM 1486 O O . TRP A 1 189 ? 2.129 -11.258 2.473 1.00 98.50 189 TRP A O 1
ATOM 1496 N N . HIS A 1 190 ? 2.490 -12.329 0.537 1.00 98.50 190 HIS A N 1
ATOM 1497 C CA . HIS A 1 190 ? 3.681 -11.562 0.207 1.00 98.50 190 HIS A CA 1
ATOM 1498 C C . HIS A 1 190 ? 3.276 -10.476 -0.787 1.00 98.50 190 HIS A C 1
ATOM 1500 O O . HIS A 1 190 ? 2.844 -10.795 -1.897 1.00 98.50 190 HIS A O 1
ATOM 1506 N N . THR A 1 191 ? 3.330 -9.220 -0.358 1.00 98.50 191 THR A N 1
ATOM 1507 C CA . THR A 1 191 ? 2.678 -8.098 -1.049 1.00 98.50 191 THR A CA 1
ATOM 1508 C C . THR A 1 191 ? 3.662 -7.209 -1.790 1.00 98.50 191 THR A C 1
ATOM 1510 O O . THR A 1 191 ? 3.250 -6.529 -2.727 1.00 98.50 191 THR A O 1
ATOM 1513 N N . GLU A 1 192 ? 4.952 -7.272 -1.455 1.00 98.44 192 GLU A N 1
ATOM 1514 C CA . GLU A 1 192 ? 5.951 -6.467 -2.141 1.00 98.44 192 GLU A CA 1
ATOM 1515 C C . GLU A 1 192 ? 7.368 -7.042 -2.054 1.00 98.44 192 GLU A C 1
ATOM 1517 O O . GLU A 1 192 ? 7.889 -7.384 -0.990 1.00 98.44 192 GLU A O 1
ATOM 1522 N N . CYS A 1 193 ? 8.040 -7.066 -3.198 1.00 96.75 193 CYS A N 1
ATOM 1523 C CA . CYS A 1 193 ? 9.484 -7.200 -3.267 1.00 96.75 193 CYS A CA 1
ATOM 1524 C C . CYS A 1 193 ? 9.988 -6.565 -4.556 1.00 96.75 193 CYS A C 1
ATOM 1526 O O . CYS A 1 193 ? 9.380 -6.730 -5.619 1.00 96.75 193 CYS A O 1
ATOM 1528 N N . SER A 1 194 ? 11.122 -5.877 -4.478 1.00 94.81 194 SER A N 1
ATOM 1529 C CA . SER A 1 194 ? 11.769 -5.279 -5.641 1.00 94.81 194 SER A CA 1
ATOM 1530 C C . SER A 1 194 ? 13.126 -5.923 -5.906 1.00 94.81 194 SER A C 1
ATOM 1532 O O . SER A 1 194 ? 13.831 -6.347 -4.990 1.00 94.81 194 SER A O 1
ATOM 1534 N N . GLY A 1 195 ? 13.503 -5.989 -7.181 1.00 90.25 195 GLY A N 1
ATOM 1535 C CA . GLY A 1 195 ? 14.893 -6.192 -7.575 1.00 90.25 195 GLY A CA 1
ATOM 1536 C C . GLY A 1 195 ? 15.575 -4.850 -7.829 1.00 90.25 195 GLY A C 1
ATOM 1537 O O . GLY A 1 195 ? 14.911 -3.828 -7.965 1.00 90.25 195 GLY A O 1
ATOM 1538 N N . GLY A 1 196 ? 16.897 -4.860 -7.980 1.00 91.44 196 GLY A N 1
ATOM 1539 C CA . GLY A 1 196 ? 17.636 -3.677 -8.421 1.00 91.44 196 GLY A CA 1
ATOM 1540 C C . GLY A 1 196 ? 19.121 -3.931 -8.613 1.00 91.44 196 GLY A C 1
ATOM 1541 O O . GLY A 1 196 ? 19.565 -5.092 -8.643 1.00 91.44 196 GLY A O 1
ATOM 1542 N N . GLU A 1 197 ? 19.887 -2.865 -8.812 1.00 90.81 197 GLU A N 1
ATOM 1543 C CA . GLU A 1 197 ? 21.323 -2.939 -9.118 1.00 90.81 197 GLU A CA 1
ATOM 1544 C C . GLU A 1 197 ? 22.175 -3.446 -7.946 1.00 90.81 197 GLU A C 1
ATOM 1546 O O . GLU A 1 197 ? 23.270 -3.957 -8.163 1.00 90.81 197 GLU A O 1
ATOM 1551 N N . TRP A 1 198 ? 21.637 -3.479 -6.721 1.00 89.94 198 TRP A N 1
ATOM 1552 C CA . TRP A 1 198 ? 22.270 -4.160 -5.581 1.00 89.94 198 TRP A CA 1
ATOM 1553 C C . TRP A 1 198 ? 22.380 -5.692 -5.748 1.00 89.94 198 TRP A C 1
ATOM 1555 O O . TRP A 1 198 ? 23.164 -6.336 -5.045 1.00 89.94 198 TRP A O 1
ATOM 1565 N N . LYS A 1 199 ? 21.615 -6.297 -6.674 1.00 87.75 199 LYS A N 1
ATOM 1566 C CA . LYS A 1 199 ? 21.706 -7.719 -7.073 1.00 87.75 199 LYS A CA 1
ATOM 1567 C C . LYS A 1 199 ? 21.607 -7.862 -8.604 1.00 87.75 199 LYS A C 1
ATOM 1569 O O . LYS A 1 199 ? 20.564 -8.283 -9.122 1.00 87.75 199 LYS A O 1
ATOM 1574 N N . PRO A 1 200 ? 22.670 -7.518 -9.357 1.00 86.81 200 PRO A N 1
ATOM 1575 C CA . PRO A 1 200 ? 22.617 -7.430 -10.817 1.00 86.81 200 PRO A CA 1
ATOM 1576 C C . PRO A 1 200 ? 22.794 -8.794 -11.503 1.00 86.81 200 PRO A C 1
ATOM 1578 O O . PRO A 1 200 ? 22.264 -9.012 -12.596 1.00 86.81 200 PRO A O 1
ATOM 1581 N N . VAL A 1 201 ? 23.475 -9.736 -10.843 1.00 89.00 201 VAL A N 1
ATOM 1582 C CA . VAL A 1 201 ? 23.831 -11.051 -11.389 1.00 89.00 201 VAL A CA 1
ATOM 1583 C C . VAL A 1 201 ? 22.608 -11.968 -11.443 1.00 89.00 201 VAL A C 1
ATOM 1585 O O . VAL A 1 201 ? 22.106 -12.427 -10.418 1.00 89.00 201 VAL A O 1
ATOM 1588 N N . TRP A 1 202 ? 22.141 -12.276 -12.657 1.00 88.69 202 TRP A N 1
ATOM 1589 C CA . TRP A 1 202 ? 20.959 -13.116 -12.886 1.00 88.69 202 TRP A CA 1
ATOM 1590 C C . TRP A 1 202 ? 21.030 -14.475 -12.187 1.00 88.69 202 TRP A C 1
ATOM 1592 O O . TRP A 1 202 ? 20.080 -14.883 -11.520 1.00 88.69 202 TRP A O 1
ATOM 1602 N N . SER A 1 203 ? 22.168 -15.162 -12.325 1.00 90.56 203 SER A N 1
ATOM 1603 C CA . SER A 1 203 ? 22.387 -16.502 -11.774 1.00 90.56 203 SER A CA 1
ATOM 1604 C C . SER A 1 203 ? 22.363 -16.546 -10.247 1.00 90.56 203 SER A C 1
ATOM 1606 O O . SER A 1 203 ? 22.253 -17.629 -9.685 1.00 90.56 203 SER A O 1
ATOM 1608 N N . GLU A 1 204 ? 22.444 -15.399 -9.574 1.00 87.88 204 GLU A N 1
ATOM 1609 C CA . GLU A 1 204 ? 22.295 -15.284 -8.122 1.00 87.88 204 GLU A CA 1
ATOM 1610 C C . GLU A 1 204 ? 20.880 -14.830 -7.742 1.00 87.88 204 GLU A C 1
ATOM 1612 O O . GLU A 1 204 ? 20.255 -15.408 -6.851 1.00 87.88 204 GLU A O 1
ATOM 1617 N N . ARG A 1 205 ? 20.351 -13.831 -8.465 1.00 89.94 205 ARG A N 1
ATOM 1618 C CA . ARG A 1 205 ? 19.013 -13.251 -8.271 1.00 89.94 205 ARG A CA 1
ATOM 1619 C C . ARG A 1 205 ? 17.907 -14.295 -8.427 1.00 89.94 205 ARG A C 1
ATOM 1621 O O . ARG A 1 205 ? 17.074 -14.424 -7.536 1.00 89.94 205 ARG A O 1
ATOM 1628 N N . LEU A 1 206 ? 17.889 -15.044 -9.532 1.00 91.50 206 LEU A N 1
ATOM 1629 C CA . LEU A 1 206 ? 16.767 -15.935 -9.835 1.00 91.50 206 LEU A CA 1
ATOM 1630 C C . LEU A 1 206 ? 16.637 -17.066 -8.797 1.00 91.50 206 LEU A C 1
ATOM 1632 O O . LEU A 1 206 ? 15.537 -17.255 -8.272 1.00 91.50 206 LEU A O 1
ATOM 1636 N N . PRO A 1 207 ? 17.716 -17.788 -8.420 1.00 93.88 207 PRO A N 1
ATOM 1637 C CA . PRO A 1 207 ? 17.628 -18.780 -7.352 1.00 93.88 207 PRO A CA 1
ATOM 1638 C C . PRO A 1 207 ? 17.153 -18.202 -6.019 1.00 93.88 207 PRO A C 1
ATOM 1640 O O . PRO A 1 207 ? 16.411 -18.879 -5.310 1.00 93.88 207 PRO A O 1
ATOM 1643 N N . TRP A 1 208 ? 17.546 -16.971 -5.681 1.00 94.12 208 TRP A N 1
ATOM 1644 C CA . TRP A 1 208 ? 17.079 -16.298 -4.469 1.00 94.12 208 TRP A CA 1
ATOM 1645 C C . TRP A 1 208 ? 15.574 -16.009 -4.529 1.00 94.12 208 TRP A C 1
ATOM 1647 O O . TRP A 1 208 ? 14.845 -16.413 -3.625 1.00 94.12 208 TRP A O 1
ATOM 1657 N N . THR A 1 209 ? 15.088 -15.406 -5.620 1.00 94.00 209 THR A N 1
ATOM 1658 C CA . THR A 1 209 ? 13.660 -15.105 -5.822 1.00 94.00 209 THR A CA 1
ATOM 1659 C C . THR A 1 209 ? 12.811 -16.372 -5.760 1.00 94.00 209 THR A C 1
ATOM 1661 O O . THR A 1 209 ? 11.798 -16.413 -5.060 1.00 94.00 209 THR A O 1
ATOM 1664 N N . VAL A 1 210 ? 13.241 -17.444 -6.432 1.00 94.88 210 VAL A N 1
ATOM 1665 C CA . VAL A 1 210 ? 12.527 -18.727 -6.409 1.00 94.88 210 VAL A CA 1
ATOM 1666 C C . VAL A 1 210 ? 12.544 -19.339 -5.008 1.00 94.88 210 VAL A C 1
ATOM 1668 O O . VAL A 1 210 ? 11.502 -19.773 -4.518 1.00 94.88 210 VAL A O 1
ATOM 1671 N N . ARG A 1 211 ? 13.705 -19.368 -4.342 1.00 96.69 211 ARG A N 1
ATOM 1672 C CA . ARG A 1 211 ? 13.850 -19.975 -3.012 1.00 96.69 211 ARG A CA 1
ATOM 1673 C C . ARG A 1 211 ? 13.035 -19.245 -1.955 1.00 96.69 211 ARG A C 1
ATOM 1675 O O . ARG A 1 211 ? 12.369 -19.917 -1.178 1.00 96.69 211 ARG A O 1
ATOM 1682 N N . ASN A 1 212 ? 13.100 -17.918 -1.920 1.00 96.88 212 ASN A N 1
ATOM 1683 C CA . ASN A 1 212 ? 12.584 -17.127 -0.806 1.00 96.88 212 ASN A CA 1
ATOM 1684 C C . ASN A 1 212 ? 11.169 -16.605 -1.058 1.00 96.88 212 ASN A C 1
ATOM 1686 O O . ASN A 1 212 ? 10.353 -16.635 -0.143 1.00 96.88 212 ASN A O 1
ATOM 1690 N N . LEU A 1 213 ? 10.835 -16.199 -2.286 1.00 95.94 213 LEU A N 1
ATOM 1691 C CA . LEU A 1 213 ? 9.518 -15.625 -2.581 1.00 95.94 213 LEU A CA 1
ATOM 1692 C C . LEU A 1 213 ? 8.556 -16.687 -3.105 1.00 95.94 213 LEU A C 1
ATOM 1694 O O . LEU A 1 213 ? 7.524 -16.935 -2.495 1.00 95.94 213 LEU A O 1
ATOM 1698 N N . VAL A 1 214 ? 8.908 -17.375 -4.194 1.00 95.12 214 VAL A N 1
ATOM 1699 C CA . VAL A 1 214 ? 7.985 -18.333 -4.831 1.00 95.12 214 VAL A CA 1
ATOM 1700 C C . VAL A 1 214 ? 7.758 -19.557 -3.943 1.00 95.12 214 VAL A C 1
ATOM 1702 O O . VAL A 1 214 ? 6.619 -19.931 -3.678 1.00 95.12 214 VAL A O 1
ATOM 1705 N N . ILE A 1 215 ? 8.835 -20.186 -3.471 1.00 97.75 215 ILE A N 1
ATOM 1706 C CA . ILE A 1 215 ? 8.770 -21.395 -2.640 1.00 97.75 215 ILE A CA 1
ATOM 1707 C C . ILE A 1 215 ? 8.751 -21.040 -1.152 1.00 97.75 215 ILE A C 1
ATOM 1709 O O . ILE A 1 215 ? 7.990 -21.627 -0.391 1.00 97.75 215 ILE A O 1
ATOM 1713 N N . GLY A 1 216 ? 9.611 -20.118 -0.723 1.00 97.94 216 GLY A N 1
ATOM 1714 C CA . GLY A 1 216 ? 9.801 -19.783 0.685 1.00 97.94 216 GLY A CA 1
ATOM 1715 C C . GLY A 1 216 ? 8.546 -19.173 1.294 1.00 97.94 216 GLY A C 1
ATOM 1716 O O . GLY A 1 216 ? 7.977 -19.754 2.214 1.00 97.94 216 GLY A O 1
ATOM 1717 N N . ALA A 1 217 ? 8.064 -18.059 0.739 1.00 98.00 217 ALA A N 1
ATOM 1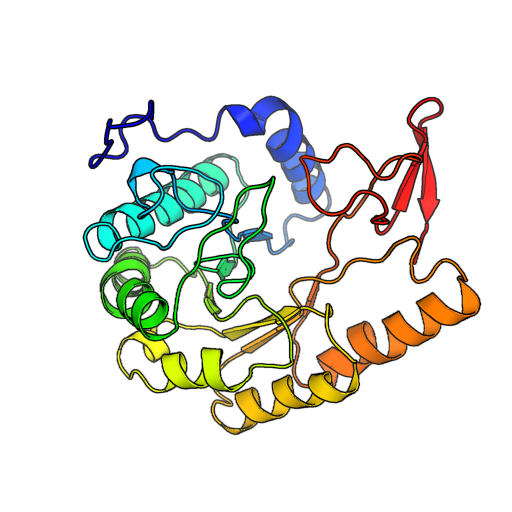718 C CA . ALA A 1 217 ? 6.874 -17.392 1.251 1.00 98.00 217 ALA A CA 1
ATOM 1719 C C . ALA A 1 217 ? 5.654 -18.318 1.247 1.00 98.00 217 ALA A C 1
ATOM 1721 O O . ALA A 1 217 ? 4.927 -18.348 2.235 1.00 98.00 217 ALA A O 1
ATOM 1722 N N . THR A 1 218 ? 5.462 -19.133 0.204 1.00 97.88 218 THR A N 1
ATOM 1723 C CA . THR A 1 218 ? 4.331 -20.077 0.134 1.00 97.88 218 THR A CA 1
ATOM 1724 C C . THR A 1 218 ? 4.455 -21.241 1.121 1.00 97.88 218 THR A C 1
ATOM 1726 O O . THR A 1 218 ? 3.456 -21.654 1.708 1.00 97.88 218 THR A O 1
ATOM 1729 N N . ARG A 1 219 ? 5.672 -21.736 1.393 1.00 98.19 219 ARG A N 1
ATOM 1730 C CA . ARG A 1 219 ? 5.930 -22.696 2.486 1.00 98.19 219 ARG A CA 1
ATOM 1731 C C . ARG A 1 219 ? 5.737 -22.089 3.870 1.00 98.19 219 ARG A C 1
ATOM 1733 O O . ARG A 1 219 ? 5.436 -22.821 4.806 1.00 98.19 219 ARG A O 1
ATOM 1740 N N . HIS A 1 220 ? 5.863 -20.773 3.979 1.00 98.44 220 HIS A N 1
ATOM 1741 C CA . HIS A 1 220 ? 5.514 -19.998 5.161 1.00 98.44 220 HIS A CA 1
ATOM 1742 C C . HIS A 1 220 ? 4.123 -19.353 5.030 1.00 98.44 220 HIS A C 1
ATOM 1744 O O . HIS A 1 220 ? 3.920 -18.212 5.441 1.00 98.44 220 HIS A O 1
ATOM 1750 N N . TRP A 1 221 ? 3.169 -20.105 4.469 1.00 98.44 221 TRP A N 1
ATOM 1751 C CA . TRP A 1 221 ? 1.726 -19.823 4.427 1.00 98.44 221 TRP A CA 1
ATOM 1752 C C . TRP A 1 221 ? 1.252 -18.698 3.502 1.00 98.44 221 TRP A C 1
ATOM 1754 O O . TRP A 1 221 ? 0.045 -18.452 3.433 1.00 98.44 221 TRP A O 1
ATOM 1764 N N . ALA A 1 222 ? 2.140 -18.034 2.756 1.00 98.25 222 ALA A N 1
ATOM 1765 C CA . ALA A 1 222 ? 1.706 -17.016 1.807 1.00 98.25 222 ALA A CA 1
ATOM 1766 C C . ALA A 1 222 ? 0.814 -17.628 0.717 1.00 98.25 222 ALA A C 1
ATOM 1768 O O . ALA A 1 222 ? 1.201 -18.568 0.023 1.00 98.25 222 ALA A O 1
ATOM 1769 N N . ARG A 1 223 ? -0.383 -17.065 0.539 1.00 97.19 223 ARG A N 1
ATOM 1770 C CA . ARG A 1 223 ? -1.361 -17.500 -0.471 1.00 97.19 223 ARG A CA 1
ATOM 1771 C C . ARG A 1 223 ? -1.094 -16.927 -1.861 1.00 97.19 223 ARG A C 1
ATOM 1773 O O . ARG A 1 223 ? -1.659 -17.404 -2.842 1.00 97.19 223 ARG A O 1
ATOM 1780 N N . GLY A 1 224 ? -0.235 -15.918 -1.936 1.00 96.56 224 GLY A N 1
ATOM 1781 C CA . GLY A 1 224 ? 0.177 -15.248 -3.158 1.00 96.56 224 GLY A CA 1
ATOM 1782 C C . GLY A 1 224 ? 1.443 -14.433 -2.929 1.00 96.56 224 GLY A C 1
ATOM 1783 O O . GLY A 1 224 ? 1.784 -14.106 -1.788 1.00 96.56 224 GLY A O 1
ATOM 1784 N N . VAL A 1 225 ? 2.131 -14.145 -4.032 1.00 97.06 225 VAL A N 1
ATOM 1785 C CA . VAL A 1 225 ? 3.393 -13.404 -4.071 1.00 97.06 225 VAL A CA 1
ATOM 1786 C C . VAL A 1 225 ? 3.264 -12.313 -5.121 1.00 97.06 225 VAL A C 1
ATOM 1788 O O . VAL A 1 225 ? 3.102 -12.612 -6.305 1.00 97.06 225 VAL A O 1
ATOM 1791 N N . LEU A 1 226 ? 3.321 -11.061 -4.679 1.00 97.12 226 LEU A N 1
ATOM 1792 C CA . LEU A 1 226 ? 3.292 -9.875 -5.519 1.00 97.12 226 LEU A CA 1
ATOM 1793 C C . LEU A 1 226 ? 4.687 -9.236 -5.536 1.00 97.12 226 LEU A C 1
ATOM 1795 O O . LEU A 1 226 ? 5.284 -8.977 -4.495 1.00 97.12 226 LEU A O 1
ATOM 1799 N N . MET A 1 227 ? 5.215 -9.027 -6.740 1.00 96.38 227 MET A N 1
ATOM 1800 C CA . MET A 1 227 ? 6.423 -8.228 -6.961 1.00 96.38 22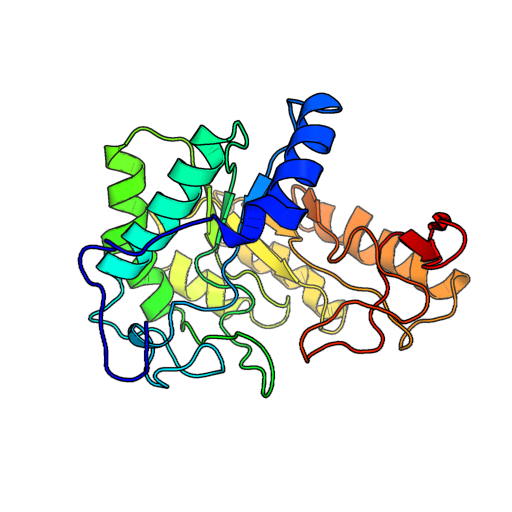7 MET A CA 1
ATOM 1801 C C . MET A 1 227 ? 6.032 -6.756 -7.112 1.00 96.38 227 MET A C 1
ATOM 1803 O O . MET A 1 227 ? 4.871 -6.465 -7.384 1.00 96.38 227 MET A O 1
ATOM 1807 N N . TRP A 1 228 ? 7.001 -5.847 -6.994 1.00 96.88 228 TRP A N 1
ATOM 1808 C CA . TRP A 1 228 ? 6.749 -4.409 -7.054 1.00 96.88 228 TRP A CA 1
ATOM 1809 C C . TRP A 1 228 ? 6.369 -3.904 -8.457 1.00 96.88 228 TRP A C 1
ATOM 1811 O O . TRP A 1 228 ? 5.245 -4.084 -8.922 1.00 96.88 228 TRP A O 1
ATOM 1821 N N . ASN A 1 229 ? 7.296 -3.279 -9.183 1.00 97.12 229 ASN A N 1
ATOM 1822 C CA . ASN A 1 229 ? 7.008 -2.792 -10.529 1.00 97.12 229 ASN A CA 1
ATOM 1823 C C . ASN A 1 229 ? 6.965 -3.952 -11.532 1.00 97.12 229 ASN A C 1
ATOM 1825 O O . ASN A 1 229 ? 7.944 -4.685 -11.691 1.00 97.12 229 ASN A O 1
ATOM 1829 N N . LEU A 1 230 ? 5.863 -4.090 -12.276 1.00 96.12 230 LEU A N 1
ATOM 1830 C CA . LEU A 1 230 ? 5.794 -5.041 -13.392 1.00 96.12 230 LEU A CA 1
ATOM 1831 C C . LEU A 1 230 ? 6.792 -4.668 -14.496 1.00 96.12 230 LEU A C 1
ATOM 1833 O O . LEU A 1 230 ? 7.476 -5.541 -15.024 1.00 96.12 230 LEU A O 1
ATOM 1837 N N . ALA A 1 231 ? 6.890 -3.382 -14.826 1.00 96.12 231 ALA A N 1
ATOM 1838 C CA . ALA A 1 231 ? 7.799 -2.875 -15.841 1.00 96.12 231 ALA A CA 1
ATOM 1839 C C . ALA A 1 231 ? 8.406 -1.533 -15.422 1.00 96.12 231 ALA A C 1
ATOM 1841 O O . ALA A 1 231 ? 7.706 -0.691 -14.866 1.00 96.12 231 ALA A O 1
ATOM 1842 N N . LEU A 1 232 ? 9.693 -1.353 -15.714 1.00 97.25 232 LEU A N 1
ATOM 1843 C CA . LEU A 1 232 ? 10.407 -0.071 -15.670 1.00 97.25 232 LEU A CA 1
ATOM 1844 C C . LEU A 1 232 ? 11.203 0.097 -16.968 1.00 97.25 232 L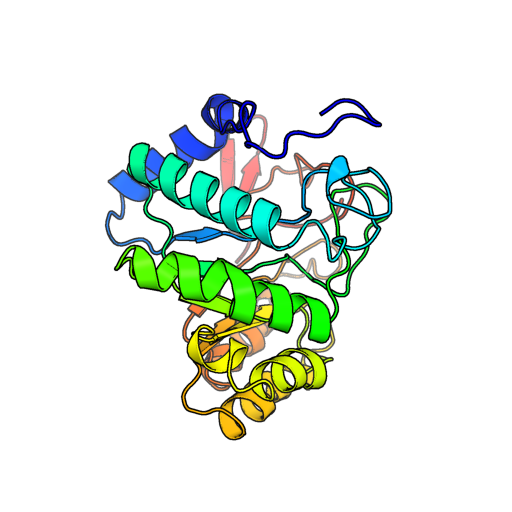EU A C 1
ATOM 1846 O O . LEU A 1 232 ? 11.410 -0.878 -17.693 1.00 97.25 232 LEU A O 1
ATOM 1850 N N . ASP A 1 233 ? 11.646 1.312 -17.270 1.00 96.62 233 ASP A N 1
ATOM 1851 C CA . ASP A 1 233 ? 12.514 1.549 -18.425 1.00 96.62 233 ASP A CA 1
ATOM 1852 C C . ASP A 1 233 ? 13.988 1.189 -18.155 1.00 96.62 233 ASP A C 1
ATOM 1854 O O . ASP A 1 233 ? 14.370 0.766 -17.057 1.00 96.62 233 ASP A O 1
ATOM 1858 N N . GLU A 1 234 ? 14.845 1.339 -19.169 1.00 94.81 234 GLU A N 1
ATOM 1859 C CA . GLU A 1 234 ? 16.288 1.088 -19.068 1.00 94.81 234 GLU A CA 1
ATOM 1860 C C . GLU A 1 234 ? 17.028 2.051 -18.120 1.00 94.81 234 GLU A C 1
ATOM 1862 O O . GLU A 1 234 ? 18.229 1.903 -17.902 1.00 94.81 234 GLU A O 1
ATOM 1867 N N . LYS A 1 235 ? 16.321 3.040 -17.561 1.00 95.62 235 LYS A N 1
ATOM 1868 C CA . LYS A 1 235 ? 16.812 4.031 -16.598 1.00 95.62 235 LYS A CA 1
ATOM 1869 C C . LYS A 1 235 ? 16.145 3.880 -15.229 1.00 95.62 235 LYS A C 1
ATOM 1871 O O . LYS A 1 235 ? 16.229 4.805 -14.424 1.00 95.62 235 LYS A O 1
ATOM 1876 N N . HIS A 1 236 ? 15.511 2.735 -14.961 1.00 95.38 236 HIS A N 1
ATOM 1877 C CA . HIS A 1 236 ? 14.849 2.423 -13.689 1.00 95.38 236 HIS A CA 1
ATOM 1878 C C . HIS A 1 236 ? 13.656 3.338 -13.365 1.00 95.38 236 HIS A C 1
ATOM 1880 O O . HIS A 1 236 ? 13.276 3.479 -12.203 1.00 95.38 236 HIS A O 1
ATOM 1886 N N . GLY A 1 237 ? 13.063 3.971 -14.380 1.00 94.44 237 GLY A N 1
ATOM 1887 C CA . GLY A 1 237 ? 12.022 4.975 -14.218 1.00 94.44 237 GLY A CA 1
ATOM 1888 C C . GLY A 1 237 ? 10.711 4.668 -14.952 1.00 94.44 237 GLY A C 1
ATOM 1889 O O . GLY A 1 237 ? 10.551 3.596 -15.546 1.00 94.44 237 GLY A O 1
ATOM 1890 N N . PRO A 1 238 ? 9.767 5.633 -14.912 1.00 93.62 238 PRO A N 1
ATOM 1891 C CA . PRO A 1 238 ? 9.821 6.870 -14.117 1.00 93.62 238 PRO A CA 1
ATOM 1892 C C . PRO A 1 238 ? 9.693 6.600 -12.606 1.00 93.62 238 PRO A C 1
ATOM 1894 O O . PRO A 1 238 ? 9.018 5.661 -12.195 1.00 93.62 238 PRO A O 1
ATOM 1897 N N . HIS A 1 239 ? 10.306 7.444 -11.771 1.00 92.38 239 HIS A N 1
ATOM 1898 C CA . HIS A 1 239 ? 10.188 7.367 -10.311 1.00 92.38 239 HIS A CA 1
ATOM 1899 C C . HIS A 1 239 ? 10.031 8.766 -9.691 1.00 92.38 239 HIS A C 1
ATOM 1901 O O . HIS A 1 239 ? 10.439 9.773 -10.274 1.00 92.38 239 HIS A O 1
ATOM 1907 N N . LEU A 1 240 ? 9.425 8.835 -8.505 1.00 89.44 240 LEU A N 1
ATOM 1908 C CA . LEU A 1 240 ? 9.266 10.062 -7.721 1.00 89.44 240 LEU A CA 1
ATOM 1909 C C . LEU A 1 240 ? 9.998 9.877 -6.394 1.00 89.44 240 LEU A C 1
ATOM 1911 O O . LEU A 1 240 ? 9.435 9.304 -5.466 1.00 89.44 240 LEU A O 1
ATOM 1915 N N . GLY A 1 241 ? 11.251 10.332 -6.326 1.00 90.25 241 GLY A N 1
ATOM 1916 C CA . GLY A 1 241 ? 12.126 10.030 -5.190 1.00 90.25 241 GLY A CA 1
ATOM 1917 C C . GLY A 1 241 ? 12.352 8.524 -5.023 1.00 90.25 241 GLY A C 1
ATOM 1918 O O . GLY A 1 241 ? 12.120 7.747 -5.954 1.00 90.25 241 GLY A O 1
ATOM 1919 N N . GLY A 1 242 ? 12.808 8.115 -3.843 1.00 91.00 242 GLY A N 1
ATOM 1920 C CA . GLY A 1 242 ? 12.907 6.708 -3.465 1.00 91.00 242 GLY A CA 1
ATOM 1921 C C . GLY A 1 242 ? 13.938 5.916 -4.270 1.00 91.00 242 GLY A C 1
ATOM 1922 O O . GLY A 1 242 ? 15.080 6.342 -4.423 1.00 91.00 242 GLY A O 1
ATOM 1923 N N . CYS A 1 243 ? 13.557 4.721 -4.721 1.00 91.19 243 CYS A N 1
ATOM 1924 C CA . CYS A 1 243 ? 14.475 3.767 -5.340 1.00 91.19 243 CYS A CA 1
ATOM 1925 C C . CYS A 1 243 ? 14.857 4.178 -6.772 1.00 91.19 243 CYS A C 1
ATOM 1927 O O . CYS A 1 243 ? 14.052 4.037 -7.691 1.00 91.19 243 CYS A O 1
ATOM 1929 N N . SER A 1 244 ? 16.088 4.657 -6.965 1.00 93.81 244 SER A N 1
ATOM 1930 C CA . SER A 1 244 ? 16.601 5.113 -8.268 1.00 93.81 244 SER A CA 1
ATOM 1931 C C . SER A 1 244 ? 17.285 4.023 -9.101 1.00 93.81 244 SER A C 1
ATOM 1933 O O . SER A 1 244 ? 17.728 4.286 -10.213 1.00 93.81 244 SER A O 1
ATOM 1935 N N . ASP A 1 245 ? 17.438 2.821 -8.551 1.00 93.38 245 ASP A N 1
ATOM 1936 C CA . ASP A 1 245 ? 18.102 1.674 -9.181 1.00 93.38 245 ASP A CA 1
ATOM 1937 C C . ASP A 1 245 ? 17.241 0.398 -9.116 1.00 93.38 245 ASP A C 1
ATOM 1939 O O . ASP A 1 245 ? 17.733 -0.726 -9.271 1.00 93.38 245 ASP A O 1
ATOM 1943 N N . CYS A 1 246 ? 15.936 0.570 -8.886 1.00 95.25 246 CYS A N 1
ATOM 1944 C CA . CYS A 1 246 ? 14.974 -0.521 -8.868 1.00 95.25 246 CYS A CA 1
ATOM 1945 C C . CYS A 1 246 ? 14.790 -1.128 -10.260 1.00 95.25 246 CYS A C 1
ATOM 1947 O O . CYS A 1 246 ? 14.858 -0.469 -11.294 1.00 95.25 246 CYS A O 1
ATOM 1949 N N . ARG A 1 247 ? 14.504 -2.424 -10.291 1.00 93.69 247 ARG A N 1
ATOM 1950 C CA . ARG A 1 247 ? 14.296 -3.200 -11.508 1.00 93.69 247 ARG A CA 1
ATOM 1951 C C . ARG A 1 247 ? 12.894 -3.785 -11.497 1.00 93.69 247 ARG A C 1
ATOM 1953 O O . ARG A 1 247 ? 12.535 -4.513 -10.573 1.00 93.69 247 ARG A O 1
ATOM 1960 N N . GLY A 1 248 ? 12.124 -3.487 -12.542 1.00 94.81 248 GLY A N 1
ATOM 1961 C CA . GLY A 1 248 ? 10.827 -4.116 -12.760 1.00 94.81 248 GLY A CA 1
ATOM 1962 C C . GLY A 1 248 ? 10.970 -5.592 -13.138 1.00 94.81 248 GLY A C 1
ATOM 1963 O O . GLY A 1 248 ? 12.051 -6.042 -13.520 1.00 94.81 248 GLY A O 1
ATOM 1964 N N . VAL A 1 249 ? 9.877 -6.352 -13.074 1.00 94.62 249 VAL A N 1
ATOM 1965 C CA . VAL A 1 249 ? 9.842 -7.755 -13.535 1.00 94.62 249 VAL A CA 1
ATOM 1966 C C . VAL A 1 249 ? 10.211 -7.868 -15.021 1.00 94.62 249 VAL A C 1
ATOM 1968 O O . VAL A 1 249 ? 10.864 -8.827 -15.433 1.00 94.62 249 VAL A O 1
ATOM 1971 N N . GLY A 1 250 ? 9.858 -6.865 -15.820 1.00 95.31 250 GLY A N 1
ATOM 1972 C CA . GLY A 1 250 ? 10.410 -6.625 -17.146 1.00 95.31 250 GLY A CA 1
ATOM 1973 C C . GLY A 1 250 ? 11.026 -5.232 -17.269 1.00 95.31 250 GLY A C 1
ATOM 1974 O O . GLY A 1 250 ? 10.712 -4.323 -16.500 1.00 95.31 250 GLY A O 1
ATOM 1975 N N . THR A 1 251 ? 11.895 -5.072 -18.259 1.00 96.31 251 THR A N 1
ATOM 1976 C CA . THR A 1 251 ? 12.372 -3.772 -18.730 1.00 96.31 251 THR A CA 1
ATOM 1977 C C . THR A 1 251 ? 11.767 -3.493 -20.096 1.00 96.31 251 THR A C 1
ATOM 1979 O O . THR A 1 251 ? 11.779 -4.381 -20.946 1.00 96.31 251 THR A O 1
ATOM 1982 N N . ILE A 1 252 ? 11.247 -2.285 -20.306 1.00 97.62 252 ILE A N 1
ATOM 1983 C CA . ILE A 1 252 ? 10.766 -1.815 -21.611 1.00 97.62 252 ILE A CA 1
ATOM 1984 C C . ILE A 1 252 ? 11.696 -0.694 -22.067 1.00 97.62 252 ILE A C 1
ATOM 1986 O O . ILE A 1 252 ? 11.735 0.349 -21.423 1.00 97.62 252 ILE A O 1
ATOM 1990 N N . ASP A 1 253 ? 12.437 -0.890 -23.157 1.00 97.38 253 ASP A N 1
ATOM 1991 C CA . ASP A 1 253 ? 13.292 0.175 -23.693 1.00 97.38 253 ASP A CA 1
ATOM 1992 C C . ASP A 1 253 ? 12.433 1.376 -24.117 1.00 97.38 253 ASP A C 1
ATOM 1994 O O . ASP A 1 253 ? 11.502 1.251 -24.919 1.00 97.38 253 ASP A O 1
ATOM 1998 N N . SER A 1 254 ? 12.757 2.552 -23.581 1.00 96.12 254 SER A N 1
ATOM 1999 C CA . SER A 1 254 ? 11.973 3.778 -23.745 1.00 96.12 254 SER A CA 1
ATOM 2000 C C . SER A 1 254 ? 11.936 4.314 -25.183 1.00 96.12 254 SER A C 1
ATOM 2002 O O . SER A 1 254 ? 11.118 5.183 -25.497 1.00 96.12 254 SER A O 1
ATOM 2004 N N . ARG A 1 255 ? 12.808 3.818 -26.073 1.00 96.06 255 ARG A N 1
ATOM 2005 C CA . ARG A 1 255 ? 12.913 4.247 -27.476 1.00 96.06 255 ARG A CA 1
ATOM 2006 C C . ARG A 1 255 ? 12.370 3.208 -28.446 1.00 96.06 255 ARG A C 1
ATOM 2008 O O . ARG A 1 255 ? 11.663 3.578 -29.380 1.00 96.06 255 ARG A O 1
ATOM 2015 N N . SER A 1 256 ? 12.731 1.939 -28.272 1.00 97.19 256 SER A N 1
ATOM 2016 C CA . SER A 1 256 ? 12.355 0.853 -29.182 1.00 97.19 256 SER A CA 1
ATOM 2017 C C . SER A 1 256 ? 11.081 0.124 -28.756 1.00 97.19 256 SER A C 1
ATOM 2019 O O . SER A 1 256 ? 10.438 -0.501 -29.598 1.00 97.19 256 SER A O 1
ATOM 2021 N N . GLY A 1 257 ? 10.710 0.189 -27.472 1.00 96.25 257 GLY A N 1
ATOM 2022 C CA . GLY A 1 257 ? 9.640 -0.622 -26.890 1.00 96.25 257 GLY A CA 1
ATOM 2023 C C . GLY A 1 257 ? 10.008 -2.100 -26.723 1.00 96.25 257 GLY A C 1
ATOM 2024 O O . GLY A 1 257 ? 9.132 -2.918 -26.440 1.00 96.25 257 GLY A O 1
ATOM 2025 N N . GLU A 1 258 ? 11.279 -2.467 -26.919 1.00 97.81 258 GLU A N 1
ATOM 2026 C CA . GLU A 1 258 ? 11.752 -3.837 -26.728 1.00 97.81 258 GLU A CA 1
ATOM 2027 C C . GLU A 1 258 ? 11.616 -4.259 -25.262 1.00 97.81 258 GLU A C 1
ATOM 2029 O O . GLU A 1 258 ? 11.947 -3.505 -24.347 1.00 97.81 258 GLU A O 1
ATOM 2034 N N . VAL A 1 259 ? 11.132 -5.484 -25.044 1.00 97.50 259 VAL A N 1
ATOM 2035 C CA . VAL A 1 259 ? 10.870 -6.019 -23.706 1.00 97.50 259 VAL A CA 1
ATOM 2036 C C . VAL A 1 259 ? 11.942 -7.032 -23.319 1.00 97.50 259 VAL A C 1
ATOM 2038 O O . VAL A 1 259 ? 12.071 -8.082 -23.947 1.00 97.50 259 VAL A O 1
ATOM 2041 N N . THR A 1 260 ? 12.641 -6.765 -22.218 1.00 95.00 260 THR A N 1
ATOM 2042 C CA . THR A 1 260 ? 13.545 -7.713 -21.553 1.00 95.00 260 THR A CA 1
ATOM 2043 C C . THR A 1 260 ? 12.876 -8.280 -20.304 1.00 95.00 260 THR A C 1
ATOM 2045 O O . THR A 1 260 ? 12.271 -7.543 -19.532 1.00 95.00 260 THR A O 1
ATOM 2048 N N . ARG A 1 261 ? 12.972 -9.595 -20.079 1.00 93.00 261 ARG A N 1
ATOM 2049 C CA . ARG A 1 261 ? 12.454 -10.245 -18.862 1.00 93.00 261 ARG A CA 1
ATOM 2050 C C . ARG A 1 261 ? 13.553 -10.310 -17.807 1.00 93.00 261 ARG A C 1
ATOM 2052 O O . ARG A 1 261 ? 14.624 -10.848 -18.077 1.00 93.00 261 ARG A O 1
ATOM 2059 N N . ASN A 1 262 ? 13.276 -9.769 -16.624 1.00 88.88 262 ASN A N 1
ATOM 2060 C CA . ASN A 1 262 ? 14.235 -9.653 -15.522 1.00 88.88 262 ASN A CA 1
ATOM 2061 C C . ASN A 1 262 ? 14.096 -10.762 -14.462 1.00 88.88 262 ASN A C 1
ATOM 2063 O O . ASN A 1 262 ? 14.936 -10.822 -13.554 1.00 88.88 262 ASN A O 1
ATOM 2067 N N . LEU A 1 263 ? 13.093 -11.638 -14.612 1.00 77.38 263 LEU A N 1
ATOM 2068 C CA . LEU A 1 263 ? 12.828 -12.844 -13.819 1.00 77.38 263 LEU A CA 1
ATOM 2069 C C . LEU A 1 263 ? 12.464 -14.036 -14.714 1.00 77.38 263 LEU A C 1
ATOM 2071 O O . LEU A 1 263 ? 11.880 -13.801 -15.800 1.00 77.38 263 LEU A O 1
#